Protein AF-A0A9P8XTT8-F1 (afdb_monomer_lite)

pLDDT: mean 79.93, std 17.72, range [29.89, 97.44]

Organism: NCBI:txid1682393

Foldseek 3Di:
DAEWEEEEAEDVPLCSLLLLLLQCLVFNPDPVVLVVQPPDLFRPSVVVLVVCVVVLHFSWGDFPVHIYGYDFDPSTDDSDDDDDDDDLGDPLETQEYEYRDALLDPQLCLVRLVVVLVCVVVSSYYHQEEYEYEHEPCVNVQLDLVSLVSNLVSNLPDADPRYAAEYEYDYSRNGDLARDFHPSQCPNDQPPDPPPGRYGYDRRHRNSVVD

Secondary structure (DSSP, 8-state):
-EEEEEEEEESTTSSHHHHHHHHHHHHB---GGGGGG--SSS--HHHHHHHHHHTT---EEE-SSEEEEEES-TTS--SS------S----S-EEEEEEEEETTSTTTTHHHHHHHHHHHHTTSS-EEEEEEEEEE-TTTTTT-HHHHHHHHHHHTT---SSSEEEEEE-BTTTTBTTSSPPGGGTT----TT--SSSEEE-TTS-GGGG-

Radius of gyration: 16.53 Å; chains: 1; bounding box: 31×47×42 Å

InterPro domains:
  IPR027417 P-loop containing nucleoside triphosphate hydrolase [G3DSA:3.40.50.300] (2-193)
  IPR027417 P-loop containing nucleoside triphosphate hydrolase [SSF52540] (5-192)
  IPR050100 Translation factor GTPase superfamily members [PTHR23115] (94-184)

Structure (mmCIF, N/CA/C/O backbone):
data_AF-A0A9P8XTT8-F1
#
_entry.id   AF-A0A9P8XTT8-F1
#
loop_
_atom_site.group_PDB
_atom_site.id
_atom_site.type_symbol
_atom_site.label_atom_id
_atom_site.label_alt_id
_atom_site.label_comp_id
_atom_site.label_asym_id
_atom_site.label_entity_id
_atom_site.label_seq_id
_atom_site.pdbx_PDB_ins_code
_atom_site.Cartn_x
_atom_site.Cartn_y
_atom_site.Cartn_z
_atom_site.occupancy
_atom_site.B_iso_or_equiv
_atom_site.auth_seq_id
_atom_site.auth_comp_id
_atom_site.auth_asym_id
_atom_site.auth_atom_id
_atom_site.pdbx_PDB_model_num
ATOM 1 N N . MET A 1 1 ? -14.517 10.088 -15.324 1.00 64.69 1 MET A N 1
ATOM 2 C CA . MET A 1 1 ? -14.015 9.456 -14.086 1.00 64.69 1 MET A CA 1
ATOM 3 C C . MET A 1 1 ? -13.859 10.539 -13.037 1.00 64.69 1 MET A C 1
ATOM 5 O O . MET A 1 1 ? -13.464 11.639 -13.407 1.00 64.69 1 MET A O 1
ATOM 9 N N . ALA A 1 2 ? -14.220 10.267 -11.782 1.00 84.69 2 ALA A N 1
ATOM 10 C CA . ALA A 1 2 ? -13.936 11.188 -10.683 1.00 84.69 2 ALA A CA 1
ATOM 11 C C . ALA A 1 2 ? -12.414 11.300 -10.476 1.00 84.69 2 ALA A C 1
ATOM 13 O O . ALA A 1 2 ? -11.683 10.366 -10.812 1.00 84.69 2 ALA A O 1
ATOM 14 N N . SER A 1 3 ? -11.946 12.431 -9.951 1.00 88.00 3 SER A N 1
ATOM 15 C CA . SER A 1 3 ? -10.548 12.626 -9.555 1.00 88.00 3 SER A CA 1
ATOM 16 C C . SER A 1 3 ? -10.471 12.643 -8.036 1.00 88.00 3 SER A C 1
ATOM 18 O O . SER A 1 3 ? -11.263 13.342 -7.409 1.00 88.00 3 SER A O 1
ATOM 20 N N . LYS A 1 4 ? -9.522 11.900 -7.469 1.00 91.81 4 LYS A N 1
ATOM 21 C CA . LYS A 1 4 ? -9.261 11.815 -6.030 1.00 91.81 4 LYS A CA 1
ATOM 22 C C . LYS A 1 4 ? -7.792 12.080 -5.732 1.00 91.81 4 LYS A C 1
ATOM 24 O O . LYS A 1 4 ? -6.912 11.834 -6.560 1.00 91.81 4 LYS A O 1
ATOM 29 N N . THR A 1 5 ? -7.526 12.584 -4.543 1.00 91.12 5 THR A N 1
ATOM 30 C CA . THR A 1 5 ? -6.192 12.787 -3.989 1.00 91.12 5 THR A CA 1
ATOM 31 C C . THR A 1 5 ? -5.764 11.559 -3.196 1.00 91.12 5 THR A C 1
ATOM 33 O O . THR A 1 5 ? -6.546 10.973 -2.447 1.00 91.12 5 THR A O 1
ATOM 36 N N . LEU A 1 6 ? -4.515 11.144 -3.380 1.00 91.56 6 LEU A N 1
ATOM 37 C CA . LEU A 1 6 ? -3.943 9.995 -2.696 1.00 91.56 6 LEU A CA 1
ATOM 38 C C . LEU A 1 6 ? -2.575 10.364 -2.133 1.00 91.56 6 LEU A C 1
ATOM 40 O O . LEU A 1 6 ? -1.707 10.822 -2.869 1.00 91.56 6 LEU A O 1
ATOM 44 N N . CYS A 1 7 ? -2.352 10.127 -0.845 1.00 90.31 7 CYS A N 1
ATOM 45 C CA . CYS A 1 7 ? -1.035 10.294 -0.238 1.00 90.31 7 CYS A CA 1
ATOM 46 C C . CYS A 1 7 ? -0.382 8.943 0.060 1.00 90.31 7 CYS A C 1
ATOM 48 O O . CYS A 1 7 ? -1.062 7.967 0.380 1.00 90.31 7 CYS A O 1
ATOM 50 N N . VAL A 1 8 ? 0.948 8.875 -0.049 1.00 90.88 8 VAL A N 1
ATOM 51 C CA . VAL A 1 8 ? 1.729 7.667 0.266 1.00 90.88 8 VAL A CA 1
ATOM 52 C C . VAL A 1 8 ? 2.689 7.980 1.406 1.00 90.88 8 VAL A C 1
ATOM 54 O O . VAL A 1 8 ? 3.653 8.722 1.244 1.00 90.88 8 VAL A O 1
ATOM 57 N N . LEU A 1 9 ? 2.421 7.398 2.570 1.00 90.81 9 LEU A N 1
ATOM 58 C CA . LEU A 1 9 ? 3.091 7.660 3.842 1.00 90.81 9 LEU A CA 1
ATOM 59 C C . LEU A 1 9 ? 3.631 6.355 4.441 1.00 90.81 9 LEU A C 1
ATOM 61 O O . LEU A 1 9 ? 3.441 5.282 3.876 1.00 90.81 9 LEU A O 1
ATOM 65 N N . GLY A 1 10 ? 4.368 6.443 5.547 1.00 89.56 10 GLY A N 1
ATOM 66 C CA . GLY A 1 10 ? 5.008 5.294 6.199 1.00 89.56 10 GLY A CA 1
ATOM 67 C C . GLY A 1 10 ? 6.462 5.553 6.583 1.00 89.56 10 GLY A C 1
ATOM 68 O O . GLY A 1 10 ? 7.028 6.604 6.261 1.00 89.56 10 GLY A O 1
ATOM 69 N N . ASP A 1 11 ? 7.093 4.577 7.230 1.00 86.25 11 ASP A N 1
ATOM 70 C CA . ASP A 1 11 ? 8.441 4.726 7.788 1.00 86.25 11 ASP A CA 1
ATOM 71 C C . ASP A 1 11 ? 9.531 4.915 6.722 1.00 86.25 11 ASP A C 1
ATOM 73 O O . ASP A 1 11 ? 9.350 4.687 5.512 1.00 86.25 11 ASP A O 1
ATOM 77 N N . ALA A 1 12 ? 10.711 5.347 7.172 1.00 80.56 12 ALA A N 1
ATOM 78 C CA . ALA A 1 12 ? 11.909 5.321 6.346 1.00 80.56 12 ALA A CA 1
ATOM 79 C C . ALA A 1 12 ? 12.144 3.893 5.827 1.00 80.56 12 ALA A C 1
ATOM 81 O O . ALA A 1 12 ? 11.986 2.919 6.554 1.00 80.56 12 ALA A O 1
ATOM 82 N N . ASN A 1 13 ? 12.506 3.766 4.549 1.00 85.38 13 ASN A N 1
ATOM 83 C CA . ASN A 1 13 ? 12.729 2.480 3.884 1.00 85.38 13 ASN A CA 1
ATOM 84 C C . ASN A 1 13 ? 11.497 1.553 3.754 1.00 85.38 13 ASN A C 1
ATOM 86 O O . ASN A 1 13 ? 11.650 0.448 3.246 1.00 85.38 13 ASN A O 1
ATOM 90 N N . ALA A 1 14 ? 10.274 1.988 4.074 1.00 88.50 14 ALA A N 1
ATOM 91 C CA . ALA A 1 14 ? 9.055 1.185 3.880 1.00 88.50 14 ALA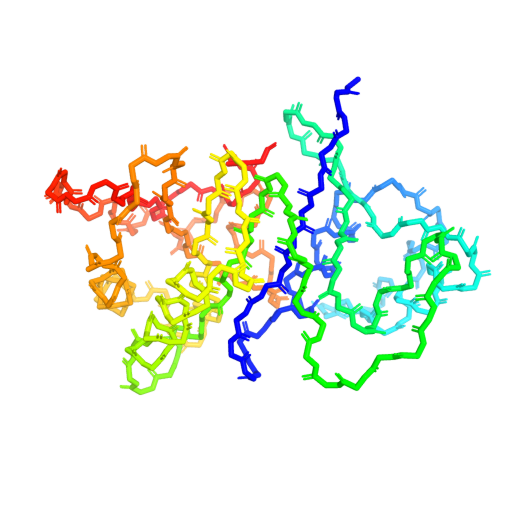 A CA 1
ATOM 92 C C . ALA A 1 14 ? 8.645 0.985 2.399 1.00 88.50 14 ALA A C 1
ATOM 94 O O . ALA A 1 14 ? 7.511 0.647 2.099 1.00 88.50 14 ALA A O 1
ATOM 95 N N . GLY A 1 15 ? 9.526 1.260 1.431 1.00 89.00 15 GLY A N 1
ATOM 96 C CA . GLY A 1 15 ? 9.238 1.037 0.009 1.00 89.00 15 GLY A CA 1
ATOM 97 C C . GLY A 1 15 ? 8.246 2.016 -0.637 1.00 89.00 15 GLY A C 1
ATOM 98 O O . GLY A 1 15 ? 7.801 1.750 -1.749 1.00 89.00 15 GLY A O 1
ATOM 99 N N . LYS A 1 16 ? 7.937 3.160 -0.002 1.00 89.44 16 LYS A N 1
ATOM 100 C CA . LYS A 1 16 ? 6.983 4.177 -0.504 1.00 89.44 16 LYS A CA 1
ATOM 101 C C . LYS A 1 16 ? 7.212 4.568 -1.967 1.00 89.44 16 LYS A C 1
ATOM 103 O O . LYS A 1 16 ? 6.308 4.463 -2.782 1.00 89.44 16 LYS A O 1
ATOM 108 N N . LYS A 1 17 ? 8.441 4.962 -2.318 1.00 85.31 17 LYS A N 1
ATOM 109 C CA . LYS A 1 17 ? 8.795 5.386 -3.685 1.00 85.31 17 LYS A CA 1
ATOM 110 C C . LYS A 1 17 ? 8.615 4.258 -4.693 1.00 85.31 17 LYS A C 1
ATOM 112 O O . LYS A 1 17 ? 8.056 4.471 -5.760 1.00 85.31 17 LYS A O 1
ATOM 117 N N . THR A 1 18 ? 9.085 3.064 -4.344 1.00 87.19 18 THR A N 1
ATOM 118 C CA . THR A 1 18 ? 8.943 1.865 -5.172 1.00 87.19 18 THR A CA 1
ATOM 119 C C . THR A 1 18 ? 7.466 1.579 -5.438 1.00 87.19 18 THR A C 1
ATOM 121 O O . THR A 1 18 ? 7.093 1.378 -6.585 1.00 87.19 18 THR A O 1
ATOM 124 N N . LEU A 1 19 ? 6.623 1.638 -4.402 1.00 89.94 19 LEU A N 1
ATOM 125 C CA . LEU A 1 19 ? 5.176 1.465 -4.509 1.00 89.94 19 LEU A CA 1
ATOM 126 C C . LEU A 1 19 ? 4.538 2.517 -5.428 1.00 89.94 19 LEU A C 1
ATOM 128 O O . LEU A 1 19 ? 3.872 2.158 -6.397 1.00 89.94 19 LEU A O 1
ATOM 132 N N . THR A 1 20 ? 4.770 3.804 -5.152 1.00 88.69 20 THR A N 1
ATOM 133 C CA . THR A 1 20 ? 4.199 4.920 -5.921 1.00 88.69 20 THR A CA 1
ATOM 134 C C . THR A 1 20 ? 4.568 4.821 -7.393 1.00 88.69 20 THR A C 1
ATOM 136 O O . THR A 1 20 ? 3.697 4.863 -8.261 1.00 88.69 20 THR A O 1
ATOM 139 N N . TRP A 1 21 ? 5.856 4.664 -7.696 1.00 85.44 21 TRP A N 1
ATOM 140 C CA . TRP A 1 21 ? 6.308 4.657 -9.080 1.00 85.44 21 TRP A CA 1
ATOM 141 C C . TRP A 1 21 ? 5.911 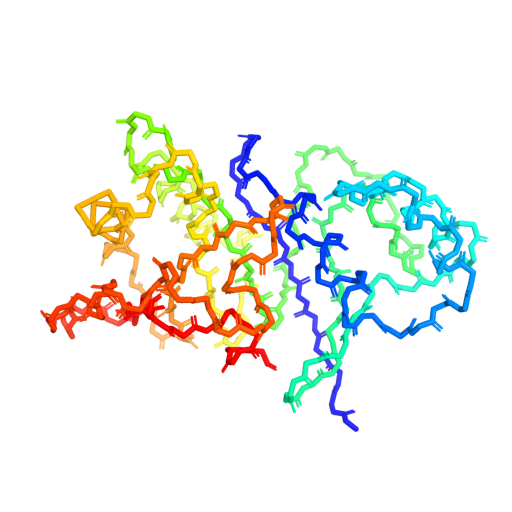3.393 -9.828 1.00 85.44 21 TRP A C 1
ATOM 143 O O . TRP A 1 21 ? 5.696 3.478 -11.031 1.00 85.44 21 TRP A O 1
ATOM 153 N N . HIS A 1 22 ? 5.741 2.257 -9.150 1.00 87.19 22 HIS A N 1
ATOM 154 C CA . HIS A 1 22 ? 5.192 1.067 -9.791 1.00 87.19 22 HIS A CA 1
ATOM 155 C C . HIS A 1 22 ? 3.728 1.276 -10.207 1.00 87.19 22 HIS A C 1
ATOM 157 O O . HIS A 1 22 ? 3.355 0.929 -11.328 1.00 87.19 22 HIS A O 1
ATOM 163 N N . LEU A 1 23 ? 2.906 1.897 -9.351 1.00 88.31 23 LEU A N 1
ATOM 164 C CA . LEU A 1 23 ? 1.514 2.236 -9.680 1.00 88.31 23 LEU A CA 1
ATOM 165 C C . LEU A 1 23 ? 1.433 3.247 -10.827 1.00 88.31 23 LEU A C 1
ATOM 167 O O . LEU A 1 23 ? 0.665 3.057 -11.766 1.00 88.31 23 LEU A O 1
ATOM 171 N N . VAL A 1 24 ? 2.258 4.295 -10.791 1.00 85.94 24 VAL A N 1
ATOM 172 C CA . VAL A 1 24 ? 2.316 5.305 -11.859 1.00 85.94 24 VAL A CA 1
ATOM 173 C C . VAL A 1 24 ? 2.837 4.707 -13.163 1.00 85.94 24 VAL A C 1
ATOM 175 O O . VAL A 1 24 ? 2.336 5.038 -14.228 1.00 85.94 24 VAL A O 1
ATOM 178 N N . PHE A 1 25 ? 3.814 3.807 -13.107 1.00 82.38 25 PHE A N 1
ATOM 179 C CA . PHE A 1 25 ? 4.318 3.131 -14.298 1.00 82.38 25 PHE A CA 1
ATOM 180 C C . PHE A 1 25 ? 3.255 2.223 -14.926 1.00 82.38 25 PHE A C 1
ATOM 182 O O . PHE A 1 25 ? 3.033 2.278 -16.131 1.00 82.38 25 PHE A O 1
ATOM 189 N N . THR A 1 26 ? 2.574 1.423 -14.104 1.00 84.00 26 THR A N 1
ATOM 190 C CA . THR A 1 26 ? 1.647 0.387 -14.586 1.00 84.00 26 THR A CA 1
ATOM 191 C C . THR A 1 26 ? 0.283 0.956 -14.972 1.00 84.00 26 THR A C 1
ATOM 193 O O . THR A 1 26 ? -0.335 0.497 -15.927 1.00 84.00 26 THR A O 1
ATOM 196 N N . CYS A 1 27 ? -0.197 1.960 -14.236 1.00 85.44 27 CYS A N 1
ATOM 197 C CA . CYS A 1 27 ? -1.561 2.483 -14.351 1.00 85.44 27 CYS A CA 1
ATOM 198 C C . CYS A 1 27 ? -1.611 3.988 -14.646 1.00 85.44 27 CYS A C 1
ATOM 200 O O . CYS A 1 27 ? -2.690 4.582 -14.689 1.00 85.44 27 CYS A O 1
ATOM 202 N N . GLY A 1 28 ? -0.459 4.636 -14.819 1.00 75.38 28 GLY A N 1
ATOM 203 C CA . GLY A 1 28 ? -0.360 6.050 -15.163 1.00 75.38 28 GLY A CA 1
ATOM 204 C C . GLY A 1 28 ? -1.044 6.393 -16.479 1.00 75.38 28 GLY A C 1
ATOM 205 O O . GLY A 1 28 ? -1.153 5.567 -17.385 1.00 75.38 28 GLY A O 1
ATOM 206 N N . ALA A 1 29 ? -1.443 7.660 -16.616 1.00 61.88 29 ALA A N 1
ATOM 207 C CA . ALA A 1 29 ? -1.728 8.229 -17.926 1.00 61.88 29 ALA A CA 1
ATOM 208 C C . ALA A 1 29 ? -0.452 8.122 -18.768 1.00 61.88 29 ALA A C 1
ATOM 210 O O . ALA A 1 29 ? 0.506 8.854 -18.522 1.00 61.88 29 ALA A O 1
ATOM 211 N N . SER A 1 30 ? -0.420 7.169 -19.698 1.00 56.62 30 SER A N 1
ATOM 212 C CA . SER A 1 30 ? 0.769 6.799 -20.457 1.00 56.62 30 SER A CA 1
ATOM 213 C C . SER A 1 30 ? 1.442 8.044 -21.037 1.00 56.62 30 SER A C 1
ATOM 215 O O . SER A 1 30 ? 0.917 8.673 -21.954 1.00 56.62 30 SER A O 1
ATOM 217 N N . LEU A 1 31 ? 2.614 8.413 -20.516 1.00 58.28 31 LEU A N 1
ATOM 218 C CA . LEU A 1 31 ? 3.569 9.161 -21.320 1.00 58.28 31 LEU A CA 1
ATOM 219 C C . LEU A 1 31 ? 4.177 8.116 -22.265 1.00 58.28 31 LEU A C 1
ATOM 221 O O . LEU A 1 31 ? 4.832 7.194 -21.775 1.00 58.28 31 LEU A O 1
ATOM 225 N N . PRO A 1 32 ? 3.988 8.215 -23.595 1.00 60.34 32 PRO A N 1
ATOM 226 C CA . PRO A 1 32 ? 4.574 7.262 -24.549 1.00 60.34 32 PRO A CA 1
ATOM 227 C C . PRO A 1 32 ? 6.099 7.123 -24.383 1.00 60.34 32 PRO A C 1
ATOM 229 O O . PRO A 1 32 ? 6.699 6.108 -24.715 1.00 60.34 32 PRO A O 1
ATOM 232 N N . GLU A 1 33 ? 6.712 8.156 -23.809 1.00 60.75 33 GLU A N 1
ATOM 233 C CA . GLU A 1 33 ? 8.130 8.327 -23.502 1.00 60.75 33 GLU A CA 1
ATOM 234 C C . GLU A 1 33 ? 8.628 7.475 -22.313 1.00 60.75 33 GLU A C 1
ATOM 236 O O . GLU A 1 33 ? 9.828 7.464 -22.052 1.00 60.75 33 GLU A O 1
ATOM 241 N N . ILE A 1 34 ? 7.746 6.766 -21.591 1.00 61.72 34 ILE A N 1
ATOM 242 C CA . ILE A 1 34 ? 8.121 5.849 -20.494 1.00 61.72 34 ILE A CA 1
ATOM 243 C C . ILE A 1 34 ? 8.482 4.450 -21.022 1.00 61.72 34 ILE A C 1
ATOM 245 O O . ILE A 1 34 ? 9.336 3.785 -20.439 1.00 61.72 34 ILE A O 1
ATOM 249 N N . ALA A 1 35 ? 7.914 4.028 -22.158 1.00 59.38 35 ALA A N 1
ATOM 250 C CA . ALA A 1 35 ? 8.193 2.728 -22.780 1.00 59.38 35 ALA A CA 1
ATOM 251 C C . ALA A 1 35 ? 9.698 2.441 -23.033 1.00 59.38 35 ALA A C 1
ATOM 253 O O . ALA A 1 35 ? 10.144 1.320 -22.809 1.00 59.38 35 ALA A O 1
ATOM 254 N N . PRO A 1 36 ? 10.553 3.413 -23.417 1.00 53.88 36 PRO A N 1
ATOM 255 C CA . PRO A 1 36 ? 11.991 3.179 -23.593 1.00 53.88 36 PRO A CA 1
ATOM 256 C C . PRO A 1 36 ? 12.781 2.999 -22.282 1.00 53.88 36 PRO A C 1
ATOM 258 O O . PRO A 1 36 ? 13.944 2.593 -22.333 1.00 53.88 36 PRO A O 1
ATOM 261 N N . ILE A 1 37 ? 12.191 3.335 -21.125 1.00 59.31 37 ILE A N 1
ATOM 262 C CA . ILE A 1 37 ? 12.810 3.237 -19.785 1.00 59.31 37 ILE A CA 1
ATOM 263 C C . ILE A 1 37 ? 12.717 1.787 -19.243 1.00 59.31 37 ILE A C 1
ATOM 265 O O . ILE A 1 37 ? 13.325 1.439 -18.233 1.00 59.31 37 ILE A O 1
ATOM 269 N N . GLU A 1 38 ? 12.050 0.893 -19.977 1.00 57.16 38 GLU A N 1
ATOM 270 C CA . GLU A 1 38 ? 11.787 -0.523 -19.671 1.00 57.16 38 GLU A CA 1
ATOM 271 C C . GLU A 1 38 ? 13.007 -1.459 -19.853 1.00 57.16 38 GLU A C 1
ATOM 273 O O . GLU A 1 38 ? 12.886 -2.631 -20.199 1.00 57.16 38 GLU A O 1
ATOM 278 N N . LYS A 1 39 ? 14.237 -0.971 -19.657 1.00 48.72 39 LYS A N 1
ATOM 279 C CA . LYS A 1 39 ? 15.441 -1.752 -20.007 1.00 48.72 39 LYS A CA 1
ATOM 280 C C . LYS A 1 39 ? 15.856 -2.817 -18.982 1.00 48.72 39 LYS A C 1
ATOM 282 O O . LYS A 1 39 ? 16.866 -3.484 -19.199 1.00 48.72 39 LYS A O 1
ATOM 287 N N . SER A 1 40 ? 15.124 -3.022 -17.882 1.00 53.22 40 SER A N 1
ATOM 288 C CA . SER A 1 40 ? 15.461 -4.066 -16.900 1.00 53.22 40 SER A CA 1
ATOM 289 C C . SER A 1 40 ? 14.251 -4.561 -16.094 1.00 53.22 40 SER A C 1
ATOM 291 O O . SER A 1 40 ? 13.239 -3.873 -16.016 1.00 53.22 40 SER A O 1
ATOM 293 N N . ARG A 1 41 ? 14.375 -5.729 -15.432 1.00 50.81 41 ARG A N 1
ATOM 294 C CA . ARG A 1 41 ? 13.366 -6.276 -14.487 1.00 50.81 41 ARG A CA 1
ATOM 295 C C . ARG A 1 41 ? 13.041 -5.333 -13.313 1.00 50.81 41 ARG A C 1
ATOM 297 O O . ARG A 1 41 ? 12.095 -5.592 -12.579 1.00 50.81 41 ARG A O 1
ATOM 304 N N . ILE A 1 42 ? 13.837 -4.281 -13.120 1.00 57.59 42 ILE A N 1
ATOM 305 C CA . ILE A 1 42 ? 13.635 -3.213 -12.144 1.00 57.59 42 ILE A CA 1
ATOM 306 C C . ILE A 1 42 ? 13.395 -1.927 -12.941 1.00 57.59 42 ILE A C 1
ATOM 308 O O . ILE A 1 42 ? 14.277 -1.464 -13.667 1.00 57.59 42 ILE A O 1
ATOM 312 N N . CYS A 1 43 ? 12.198 -1.357 -12.828 1.00 61.06 43 CYS A N 1
ATOM 313 C CA . CYS A 1 43 ? 11.890 -0.081 -13.466 1.00 61.06 43 CYS A CA 1
ATOM 314 C C . CYS A 1 43 ? 12.804 1.019 -12.904 1.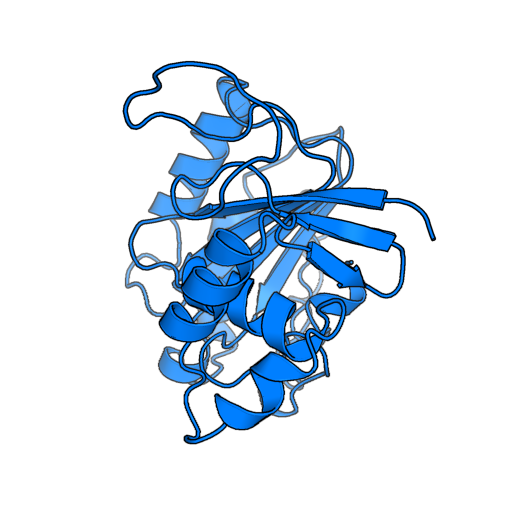00 61.06 43 CYS A C 1
ATOM 316 O O . CYS A 1 43 ? 12.935 1.158 -11.684 1.00 61.06 43 CYS A O 1
ATOM 318 N N . ASP A 1 44 ? 13.420 1.821 -13.778 1.00 68.38 44 ASP A N 1
ATOM 319 C CA . ASP A 1 44 ? 14.162 3.013 -13.356 1.00 68.38 44 ASP A CA 1
ATOM 320 C C . ASP A 1 44 ? 13.180 4.120 -12.950 1.00 68.38 44 ASP A C 1
ATOM 322 O O . ASP A 1 44 ? 12.878 5.063 -13.688 1.00 68.38 44 ASP A O 1
ATOM 326 N N . TYR A 1 45 ? 12.664 3.991 -11.730 1.00 72.00 45 TYR A N 1
ATOM 327 C CA . TYR A 1 45 ? 11.729 4.933 -11.130 1.00 72.00 45 TYR A CA 1
ATOM 328 C C . TYR A 1 45 ? 12.298 6.358 -11.049 1.00 72.00 45 TYR A C 1
ATOM 330 O O . TYR A 1 45 ? 11.540 7.327 -11.069 1.00 72.00 45 TYR A O 1
ATOM 338 N N . ARG A 1 46 ? 13.631 6.512 -11.014 1.00 69.25 46 ARG A N 1
ATOM 339 C CA . ARG A 1 46 ? 14.289 7.825 -11.014 1.00 69.25 46 ARG A CA 1
ATOM 340 C C . ARG A 1 46 ? 14.154 8.509 -12.376 1.00 69.25 46 ARG A C 1
ATOM 342 O O . ARG A 1 46 ? 13.906 9.718 -12.424 1.00 69.25 46 ARG A O 1
ATOM 349 N N . GLY A 1 47 ? 14.277 7.752 -13.464 1.00 72.56 47 GLY A N 1
ATOM 350 C CA . GLY A 1 47 ? 14.023 8.229 -14.824 1.00 72.56 47 GLY A CA 1
ATOM 351 C C . GLY A 1 47 ? 12.587 8.728 -15.000 1.00 72.56 47 GLY A C 1
ATOM 352 O O . GLY A 1 47 ? 12.370 9.854 -15.452 1.00 72.56 47 GLY A O 1
ATOM 353 N N . ILE A 1 48 ? 11.609 7.942 -14.541 1.00 73.31 48 ILE A N 1
ATOM 354 C CA . ILE A 1 48 ? 10.179 8.295 -14.610 1.00 73.31 48 ILE A CA 1
ATOM 355 C C . ILE A 1 48 ? 9.883 9.554 -13.783 1.00 73.31 48 ILE A C 1
ATOM 357 O O . ILE A 1 48 ? 9.241 10.483 -14.276 1.00 73.31 48 ILE A O 1
ATOM 361 N N . ALA A 1 49 ? 10.419 9.640 -12.562 1.00 72.25 49 ALA A N 1
ATOM 362 C CA . ALA A 1 49 ? 10.286 10.825 -11.715 1.00 72.25 49 ALA A CA 1
ATOM 363 C C . ALA A 1 49 ? 10.814 12.097 -12.384 1.00 72.25 49 ALA A C 1
ATOM 365 O O . ALA A 1 49 ? 10.199 13.163 -12.313 1.00 72.25 49 ALA A O 1
ATOM 366 N N . THR A 1 50 ? 11.952 11.974 -13.067 1.00 73.50 50 THR A N 1
ATOM 367 C CA . THR A 1 50 ? 12.582 13.085 -13.783 1.00 73.50 50 THR A CA 1
ATOM 368 C C . THR A 1 50 ? 11.706 13.554 -14.940 1.00 73.50 50 THR A C 1
ATOM 370 O O . THR A 1 50 ? 11.533 14.759 -15.121 1.00 73.50 50 THR A O 1
ATOM 373 N N . LEU A 1 51 ? 11.097 12.622 -15.674 1.00 73.69 51 LEU A N 1
ATOM 374 C CA . LEU A 1 51 ? 10.209 12.932 -16.789 1.00 73.69 51 LEU A CA 1
ATOM 375 C C . LEU A 1 51 ? 8.954 13.691 -16.333 1.00 73.69 51 LEU A C 1
ATOM 377 O O . LEU A 1 51 ? 8.643 14.744 -16.889 1.00 73.69 51 LEU A O 1
ATOM 381 N N . TYR A 1 52 ? 8.266 13.216 -15.287 1.00 74.25 52 TYR A N 1
ATOM 382 C CA . TYR A 1 52 ? 7.095 13.913 -14.734 1.00 74.25 52 TYR A CA 1
ATOM 383 C C . TYR A 1 52 ? 7.442 15.332 -14.267 1.00 74.25 52 TYR A C 1
ATOM 385 O O . TYR A 1 52 ? 6.690 16.272 -14.538 1.00 74.25 52 TYR A O 1
ATOM 393 N N . ARG A 1 53 ? 8.615 15.501 -13.637 1.00 72.81 53 ARG A N 1
ATOM 394 C CA . ARG A 1 53 ? 9.124 16.809 -13.207 1.00 72.81 53 ARG A CA 1
ATOM 395 C C . ARG A 1 53 ? 9.393 17.742 -14.389 1.00 72.81 53 ARG A C 1
ATOM 397 O O . ARG A 1 53 ? 8.947 18.881 -14.362 1.00 72.81 53 ARG A O 1
ATOM 404 N N . GLN A 1 54 ? 10.075 17.269 -15.432 1.00 75.94 54 GLN A N 1
ATOM 405 C CA . GLN A 1 54 ? 10.373 18.074 -16.626 1.00 75.94 54 GLN A CA 1
ATOM 406 C C . GLN A 1 54 ? 9.114 18.501 -17.382 1.00 75.94 54 GLN A C 1
ATOM 408 O O . GLN A 1 54 ? 9.061 19.598 -17.929 1.00 75.94 54 GLN A O 1
ATOM 413 N N . LYS A 1 55 ? 8.099 17.635 -17.427 1.00 76.06 55 LYS A N 1
ATOM 414 C CA . LYS A 1 55 ? 6.851 17.907 -18.146 1.00 76.06 55 LYS A CA 1
ATOM 415 C C . LYS A 1 55 ? 5.880 18.782 -17.360 1.00 76.06 55 LYS A C 1
ATOM 417 O O . LYS A 1 55 ? 4.853 19.146 -17.926 1.00 76.06 55 LYS A O 1
ATOM 422 N N . GLY A 1 56 ? 6.159 19.064 -16.085 1.00 72.81 56 GLY A N 1
ATOM 423 C CA . GLY A 1 56 ? 5.238 19.795 -15.223 1.00 72.81 56 GLY A CA 1
ATOM 424 C C . GLY A 1 56 ? 3.854 19.146 -15.221 1.00 72.81 56 GLY A C 1
ATOM 425 O O . GLY A 1 56 ? 2.861 19.834 -15.418 1.00 72.81 56 GLY A O 1
ATOM 426 N N . ARG A 1 57 ? 3.774 17.821 -15.025 1.00 73.69 57 ARG A N 1
ATOM 427 C CA . ARG A 1 57 ? 2.494 17.098 -14.916 1.00 73.69 57 ARG A CA 1
ATOM 428 C C . ARG A 1 57 ? 2.282 16.524 -13.521 1.00 73.69 57 ARG A C 1
ATOM 430 O O . ARG A 1 57 ? 3.262 16.120 -12.890 1.00 73.69 57 ARG A O 1
ATOM 437 N N . PRO A 1 58 ? 1.034 16.478 -13.019 1.00 76.88 58 PRO A N 1
ATOM 438 C CA . PRO A 1 58 ? 0.759 15.880 -11.723 1.00 76.88 58 PRO A CA 1
ATOM 439 C C . PRO A 1 58 ? 1.055 14.389 -11.797 1.00 76.88 58 PRO A C 1
ATOM 441 O O . PRO A 1 58 ? 0.656 13.709 -12.750 1.00 76.88 58 PRO A O 1
ATOM 444 N N . VAL A 1 59 ? 1.758 13.880 -10.789 1.00 82.31 59 VAL A N 1
ATOM 445 C CA . VAL A 1 59 ? 1.987 12.443 -10.649 1.00 82.31 59 VAL A CA 1
ATOM 446 C C . VAL A 1 59 ? 0.631 11.803 -10.363 1.00 82.31 59 VAL A C 1
ATOM 448 O O . VAL A 1 59 ? 0.033 12.047 -9.319 1.00 82.31 59 VAL A O 1
ATOM 451 N N . SER A 1 60 ? 0.102 11.050 -11.324 1.00 86.19 60 SER A N 1
ATOM 452 C CA . SER A 1 60 ? -1.240 10.475 -11.239 1.00 86.19 60 SER A CA 1
ATOM 453 C C . SER A 1 60 ? -1.352 9.156 -11.995 1.00 86.19 60 SER A C 1
ATOM 455 O O . SER A 1 60 ? -0.578 8.892 -12.920 1.00 86.19 60 SER A O 1
ATOM 457 N N . PHE A 1 61 ? -2.324 8.337 -11.597 1.00 88.06 61 PHE A N 1
ATOM 458 C CA . PHE A 1 61 ? -2.650 7.061 -12.230 1.00 88.06 61 PHE A CA 1
ATOM 459 C C . PHE A 1 61 ? -4.159 6.802 -12.237 1.00 88.06 61 PHE A C 1
ATOM 461 O O . PHE A 1 61 ? -4.907 7.395 -11.461 1.00 88.06 61 PHE A O 1
ATOM 468 N N . TYR A 1 62 ? -4.614 5.934 -13.136 1.00 90.12 62 TYR A N 1
ATOM 469 C CA . TYR A 1 62 ? -6.008 5.520 -13.238 1.00 90.12 62 TYR A CA 1
ATOM 470 C C . TYR A 1 62 ? -6.241 4.257 -12.416 1.00 90.12 62 TYR A C 1
ATOM 472 O O . TYR A 1 62 ? -5.582 3.242 -12.630 1.00 90.12 62 TYR A O 1
ATOM 480 N N . GLY A 1 63 ? -7.186 4.324 -11.483 1.00 90.31 63 GLY A N 1
ATOM 481 C CA . GLY A 1 63 ? -7.752 3.152 -10.833 1.00 90.31 63 GLY A CA 1
ATOM 482 C C . GLY A 1 63 ? -9.145 2.821 -11.381 1.00 90.31 63 GLY A C 1
ATOM 483 O O . GLY A 1 63 ? -9.729 3.607 -12.137 1.00 90.31 63 GLY A O 1
ATOM 484 N N . PRO A 1 64 ? -9.705 1.666 -10.991 1.00 89.56 64 PRO A N 1
ATOM 485 C CA . PRO A 1 64 ? -11.057 1.261 -11.355 1.00 89.56 64 PRO A CA 1
ATOM 486 C C . PRO A 1 64 ? -12.139 2.285 -10.990 1.00 89.56 64 PRO A C 1
ATOM 488 O O . PRO A 1 64 ? -13.081 2.468 -11.764 1.00 89.56 64 PRO A O 1
ATOM 491 N N . SER A 1 65 ? -12.029 2.953 -9.832 1.00 88.88 65 SER A N 1
ATOM 492 C CA . SER A 1 65 ? -13.083 3.864 -9.357 1.00 88.88 65 SER A CA 1
ATOM 493 C C . SER A 1 65 ? -12.841 5.346 -9.679 1.00 88.88 65 SER A C 1
ATOM 495 O O . SER A 1 65 ? -13.800 6.112 -9.817 1.00 88.88 65 SER A O 1
ATOM 497 N N . ALA A 1 66 ? -11.582 5.766 -9.826 1.00 91.44 66 ALA A N 1
ATOM 498 C CA . ALA A 1 66 ? -11.206 7.163 -10.025 1.00 91.44 66 ALA A CA 1
ATOM 499 C C . ALA A 1 66 ? -9.813 7.304 -10.658 1.00 91.44 66 ALA A C 1
ATOM 501 O O . ALA A 1 66 ? -9.022 6.365 -10.706 1.00 91.44 66 ALA A O 1
ATOM 502 N N . GLN A 1 67 ? -9.494 8.514 -11.112 1.00 91.50 67 GLN A N 1
ATOM 503 C CA . GLN A 1 67 ? -8.109 8.923 -11.321 1.00 91.50 67 GLN A CA 1
ATOM 504 C C . GLN A 1 67 ? -7.535 9.422 -9.991 1.00 91.50 67 GLN A C 1
ATOM 506 O O . GLN A 1 67 ? -8.148 10.258 -9.330 1.00 91.50 67 GLN A O 1
ATOM 511 N N . TYR A 1 68 ? -6.352 8.944 -9.623 1.00 91.06 68 TYR A N 1
ATOM 512 C CA . TYR A 1 68 ? -5.671 9.288 -8.381 1.00 91.06 68 TYR A CA 1
ATOM 513 C C . TYR A 1 68 ? -4.496 10.211 -8.645 1.00 91.06 68 TYR A C 1
ATOM 515 O O . TYR A 1 68 ? -3.597 9.864 -9.408 1.00 91.06 68 TYR A O 1
ATOM 523 N N . THR A 1 69 ? -4.486 11.371 -7.997 1.00 89.44 69 THR A N 1
ATOM 524 C CA . THR A 1 69 ? -3.353 12.303 -8.000 1.00 89.44 69 THR A CA 1
ATOM 525 C C . THR A 1 69 ? -2.569 12.159 -6.703 1.00 89.44 69 THR A C 1
ATOM 527 O O . THR A 1 69 ? -3.141 12.300 -5.623 1.00 89.44 69 THR A O 1
ATOM 530 N N . ILE A 1 70 ? -1.268 11.887 -6.813 1.00 87.00 70 ILE A N 1
ATOM 531 C CA . ILE A 1 70 ? -0.371 11.728 -5.667 1.00 87.00 70 ILE A CA 1
ATOM 532 C C . ILE A 1 70 ? -0.077 13.090 -5.033 1.00 87.00 70 ILE A C 1
ATOM 534 O O . ILE A 1 70 ? 0.332 14.019 -5.731 1.00 87.00 70 ILE A O 1
ATOM 538 N N . THR A 1 71 ? -0.238 13.201 -3.714 1.00 81.12 71 THR A N 1
ATOM 539 C CA . THR A 1 71 ? 0.037 14.420 -2.937 1.00 81.12 71 THR A CA 1
ATOM 540 C C . THR A 1 71 ? 0.993 14.159 -1.763 1.00 81.12 71 THR A C 1
ATOM 542 O O . THR A 1 71 ? 1.037 13.056 -1.215 1.00 81.12 71 THR A O 1
ATOM 545 N N . GLY A 1 72 ? 1.752 15.192 -1.364 1.00 63.12 72 GLY A N 1
ATOM 546 C CA . GLY A 1 72 ? 2.445 15.256 -0.068 1.00 63.12 72 GLY A CA 1
ATOM 547 C C . GLY A 1 72 ? 3.726 14.436 0.101 1.00 63.12 72 GLY A C 1
ATOM 548 O O . GLY A 1 72 ? 3.964 13.886 1.170 1.00 63.12 72 GLY A O 1
ATOM 549 N N . ASP A 1 73 ? 4.566 14.355 -0.926 1.00 57.50 73 ASP A N 1
ATOM 550 C CA . ASP A 1 73 ? 5.966 13.960 -0.742 1.00 57.50 73 ASP A CA 1
ATOM 551 C C . ASP A 1 73 ? 6.843 14.921 -1.553 1.00 57.50 73 ASP A C 1
ATOM 553 O O . ASP A 1 73 ? 6.514 15.278 -2.685 1.00 57.50 73 ASP A O 1
ATOM 557 N N . HIS A 1 74 ? 7.921 15.396 -0.918 1.00 46.09 74 HIS A N 1
ATOM 558 C CA . HIS A 1 74 ? 8.872 16.377 -1.450 1.00 46.09 74 HIS A CA 1
ATOM 559 C C . HIS A 1 74 ? 9.476 15.969 -2.804 1.00 46.09 74 HIS A C 1
ATOM 561 O O . HIS A 1 74 ? 9.955 16.824 -3.550 1.00 46.09 74 HIS A O 1
ATOM 567 N N . ASP A 1 75 ? 9.465 14.678 -3.144 1.00 49.47 75 ASP A N 1
ATOM 568 C CA . ASP A 1 75 ? 9.940 14.191 -4.435 1.00 49.47 75 ASP A CA 1
ATOM 569 C C . ASP A 1 75 ? 8.910 14.332 -5.572 1.00 49.47 75 ASP A C 1
ATOM 571 O O . ASP A 1 75 ? 9.298 14.257 -6.747 1.00 49.47 75 ASP A O 1
ATOM 575 N N . TYR A 1 76 ? 7.633 14.588 -5.258 1.00 54.28 76 TYR A N 1
ATOM 576 C CA . TYR A 1 76 ? 6.542 14.751 -6.223 1.00 54.28 76 TYR A CA 1
ATOM 577 C C . TYR A 1 76 ? 6.143 16.234 -6.312 1.00 54.28 76 TYR A C 1
ATOM 579 O O . TYR A 1 76 ? 5.547 16.764 -5.378 1.00 54.28 76 TYR A O 1
ATOM 587 N N . PRO A 1 77 ? 6.462 16.950 -7.405 1.00 41.84 77 PRO A N 1
ATOM 588 C CA . PRO A 1 77 ? 6.145 18.371 -7.485 1.00 41.84 77 PRO A CA 1
ATOM 589 C C . PRO A 1 77 ? 4.618 18.587 -7.481 1.00 41.84 77 PRO A C 1
ATOM 591 O O . PRO A 1 77 ? 3.932 18.014 -8.338 1.00 41.84 77 PRO A O 1
ATOM 594 N N . PRO A 1 78 ? 4.063 19.415 -6.575 1.00 40.97 78 PRO A N 1
ATOM 595 C CA . PRO A 1 78 ? 2.698 19.903 -6.718 1.00 40.97 78 PRO A CA 1
ATOM 596 C C . PRO A 1 78 ? 2.617 20.921 -7.870 1.00 40.97 78 PRO A C 1
ATOM 598 O O . PRO A 1 78 ? 3.576 21.634 -8.159 1.00 40.97 78 PRO A O 1
ATOM 601 N N . HIS A 1 79 ? 1.455 21.006 -8.527 1.00 44.28 79 HIS A N 1
ATOM 602 C CA . HIS A 1 79 ? 1.172 21.970 -9.613 1.00 44.28 79 HIS A CA 1
ATOM 603 C C . HIS A 1 79 ? 0.812 23.370 -9.134 1.00 44.28 79 HIS A C 1
ATOM 605 O O . HIS A 1 79 ? 0.399 24.205 -9.930 1.00 44.28 79 HIS A O 1
ATOM 611 N N . LEU A 1 80 ? 0.928 23.641 -7.842 1.00 37.69 80 LEU A N 1
ATOM 612 C CA . LEU A 1 80 ? 0.475 24.894 -7.270 1.00 37.69 80 LEU A CA 1
ATOM 613 C C . LEU A 1 80 ? 1.581 25.445 -6.390 1.00 37.69 80 LEU A C 1
ATOM 615 O O . LEU A 1 80 ? 1.956 24.846 -5.385 1.00 37.69 80 LEU A O 1
ATOM 619 N N . GLU A 1 81 ? 2.118 26.576 -6.837 1.00 37.59 81 GLU A N 1
ATOM 620 C CA . GLU A 1 81 ? 2.954 27.469 -6.055 1.00 37.59 81 GLU A CA 1
ATOM 621 C C . 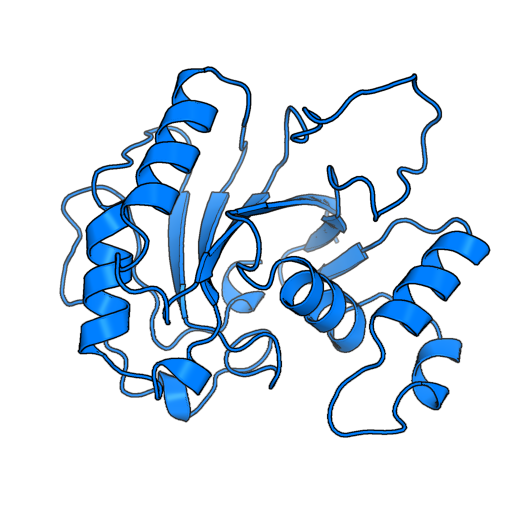GLU A 1 81 ? 2.350 27.640 -4.659 1.00 37.59 81 GLU A C 1
ATOM 623 O O . GLU A 1 81 ? 1.302 28.267 -4.511 1.00 37.59 81 GLU A O 1
ATOM 628 N N . GLN A 1 82 ? 3.008 27.092 -3.638 1.00 32.75 82 GLN A N 1
ATOM 629 C CA . GLN A 1 82 ? 2.982 27.653 -2.294 1.00 32.75 82 GLN A CA 1
ATOM 630 C C . GLN A 1 82 ? 4.106 27.078 -1.421 1.00 32.75 82 GLN A C 1
ATOM 632 O O . GLN A 1 82 ? 4.133 25.903 -1.078 1.00 32.75 82 GLN A O 1
ATOM 637 N N . THR A 1 83 ? 5.014 28.006 -1.111 1.00 29.89 83 THR A N 1
ATOM 638 C CA . THR A 1 83 ? 5.737 28.226 0.149 1.00 29.89 83 THR A CA 1
ATOM 639 C C . THR A 1 83 ? 6.772 27.219 0.656 1.00 29.89 83 THR A C 1
ATOM 641 O O . THR A 1 83 ? 6.702 26.012 0.495 1.00 29.89 83 THR A O 1
ATOM 644 N N . ASN A 1 84 ? 7.801 27.807 1.267 1.00 36.41 84 ASN A N 1
ATOM 645 C CA . ASN A 1 84 ? 8.929 27.159 1.920 1.00 36.41 84 ASN A CA 1
ATOM 646 C C . ASN A 1 84 ? 8.449 26.190 3.003 1.00 36.41 84 ASN A C 1
ATOM 648 O O . ASN A 1 84 ? 7.835 26.652 3.964 1.00 36.41 84 ASN A O 1
ATOM 652 N N . HIS A 1 85 ? 8.799 24.906 2.917 1.00 34.22 85 HIS A N 1
ATOM 653 C CA . HIS A 1 85 ? 8.478 23.963 3.983 1.00 34.22 85 HIS A CA 1
ATOM 654 C C . HIS A 1 85 ? 9.629 22.997 4.297 1.00 34.22 85 HIS A C 1
ATOM 656 O O . HIS A 1 85 ? 10.248 22.375 3.432 1.00 34.22 85 HIS A O 1
ATOM 662 N N . SER A 1 86 ? 9.943 22.976 5.590 1.00 30.64 86 SER A N 1
ATOM 663 C CA . SER A 1 86 ? 10.893 22.121 6.292 1.00 30.64 86 SER A CA 1
ATOM 664 C C . SER A 1 86 ? 10.216 20.790 6.611 1.00 30.64 86 SER A C 1
ATOM 666 O O . SER A 1 86 ? 9.122 20.848 7.145 1.00 30.64 86 SER A O 1
ATOM 668 N N . THR A 1 87 ? 10.870 19.653 6.349 1.00 37.16 87 THR A N 1
ATOM 669 C CA . THR A 1 87 ? 10.776 18.285 6.939 1.00 37.16 87 THR A CA 1
ATOM 670 C C . THR A 1 87 ? 9.473 17.738 7.595 1.00 37.16 87 THR A C 1
ATOM 672 O O . THR A 1 87 ? 9.521 16.658 8.181 1.00 37.16 87 THR A O 1
ATOM 675 N N . GLU A 1 88 ? 8.316 18.395 7.502 1.00 42.88 88 GLU A N 1
ATOM 676 C CA . GLU A 1 88 ? 7.033 18.075 8.157 1.00 42.88 88 GLU A CA 1
ATOM 677 C C . GLU A 1 88 ? 5.847 17.996 7.170 1.00 42.88 88 GLU A C 1
ATOM 679 O O . GLU A 1 88 ? 4.690 17.985 7.592 1.00 42.88 88 GLU A O 1
ATOM 684 N N . ASP A 1 89 ? 6.098 17.898 5.863 1.00 46.22 89 ASP A N 1
ATOM 685 C CA . ASP A 1 89 ? 5.046 17.954 4.839 1.00 46.22 89 ASP A CA 1
ATOM 686 C C . ASP A 1 89 ? 4.315 16.620 4.656 1.00 46.22 89 ASP A C 1
ATOM 688 O O . ASP A 1 89 ? 4.446 15.925 3.650 1.00 46.22 89 ASP A O 1
ATOM 692 N N . ILE A 1 90 ? 3.505 16.261 5.649 1.00 53.28 90 ILE A N 1
ATOM 693 C CA . ILE A 1 90 ? 2.382 15.341 5.458 1.00 53.28 90 ILE A CA 1
ATOM 694 C C . ILE A 1 90 ? 1.286 16.154 4.762 1.00 53.28 90 ILE A C 1
ATOM 696 O O . ILE A 1 90 ? 0.972 17.255 5.224 1.00 53.28 90 ILE A O 1
ATOM 700 N N . PRO A 1 91 ? 0.674 15.660 3.672 1.00 54.81 91 PRO A N 1
ATOM 701 C CA . PRO A 1 91 ? -0.457 16.350 3.076 1.00 54.81 91 PRO A CA 1
ATOM 702 C C . PRO A 1 91 ? -1.557 16.409 4.133 1.00 54.81 91 PRO A C 1
ATOM 704 O O . PRO A 1 91 ? -2.058 15.376 4.577 1.00 54.81 91 PRO A O 1
ATOM 707 N N . GLY A 1 92 ? -1.890 17.625 4.573 1.00 62.62 92 GLY A N 1
ATOM 708 C CA . GLY A 1 92 ? -2.785 17.827 5.711 1.00 62.62 92 GLY A CA 1
ATOM 709 C C . GLY A 1 92 ? -4.177 17.219 5.515 1.00 62.62 92 GLY A C 1
ATOM 710 O O . GLY A 1 92 ? -4.872 17.020 6.508 1.00 62.62 92 GLY A O 1
ATOM 711 N N . ILE A 1 93 ? -4.579 16.933 4.266 1.00 77.75 93 ILE A N 1
ATOM 712 C CA . ILE A 1 93 ? -5.855 16.319 3.869 1.00 77.75 93 ILE A CA 1
ATOM 713 C C . ILE A 1 93 ? -5.656 15.524 2.561 1.00 77.75 93 ILE A C 1
ATOM 715 O O . ILE A 1 93 ? -5.054 16.044 1.617 1.00 77.75 93 ILE A O 1
ATOM 719 N N . ALA A 1 94 ? -6.168 14.290 2.492 1.00 88.12 94 ALA A N 1
ATOM 720 C CA . ALA A 1 94 ? -6.288 13.500 1.260 1.00 88.12 94 ALA A CA 1
ATOM 721 C C . ALA A 1 94 ? -7.556 12.627 1.277 1.00 88.12 94 ALA A C 1
ATOM 723 O O . ALA A 1 94 ? -8.023 12.230 2.345 1.00 88.12 94 ALA A O 1
ATOM 724 N N . ASP A 1 95 ? -8.086 12.273 0.104 1.00 92.50 95 ASP A N 1
ATOM 725 C CA . ASP A 1 95 ? -9.236 11.360 0.013 1.00 92.50 95 ASP A CA 1
ATOM 726 C C . ASP A 1 95 ? -8.837 9.949 0.464 1.00 92.50 95 ASP A C 1
ATOM 728 O O . ASP A 1 95 ? -9.538 9.301 1.246 1.00 92.50 95 ASP A O 1
ATOM 732 N N . ILE A 1 96 ? -7.666 9.492 0.007 1.00 93.44 96 ILE A N 1
ATOM 733 C CA . ILE A 1 96 ? -7.109 8.176 0.327 1.00 93.44 96 ILE A CA 1
ATOM 734 C C . ILE A 1 96 ? -5.685 8.316 0.865 1.00 93.44 96 ILE A C 1
ATOM 736 O O . ILE A 1 96 ? -4.869 9.058 0.321 1.00 93.44 96 ILE A O 1
ATOM 740 N N . ALA A 1 97 ? -5.355 7.537 1.894 1.00 93.12 97 ALA A N 1
ATOM 741 C CA . ALA A 1 97 ? -3.985 7.390 2.376 1.00 93.12 97 ALA A CA 1
ATOM 742 C C . ALA A 1 97 ? -3.497 5.948 2.218 1.00 93.12 97 ALA A C 1
ATOM 744 O O . ALA A 1 97 ? -4.125 5.013 2.714 1.00 93.12 97 ALA A O 1
ATOM 745 N N . LEU A 1 98 ? -2.344 5.770 1.573 1.00 95.12 98 LEU A N 1
ATOM 746 C CA . LEU A 1 98 ? -1.583 4.525 1.594 1.00 95.12 98 LEU A CA 1
ATOM 747 C C . LEU A 1 98 ? -0.512 4.622 2.681 1.00 95.12 98 LEU A C 1
ATOM 749 O O . LEU A 1 98 ? 0.400 5.440 2.582 1.00 95.12 98 LEU A O 1
ATOM 753 N N . TRP A 1 99 ? -0.595 3.777 3.703 1.00 95.44 99 TRP A N 1
ATOM 754 C CA . TRP A 1 99 ? 0.429 3.662 4.738 1.00 95.44 99 TRP A CA 1
ATOM 755 C C . TRP A 1 99 ? 1.317 2.448 4.474 1.00 95.44 99 TRP A C 1
ATOM 757 O O . TRP A 1 99 ? 0.940 1.314 4.764 1.00 95.44 99 TRP A O 1
ATOM 767 N N . ALA A 1 100 ? 2.499 2.672 3.910 1.00 96.06 100 ALA A N 1
ATOM 768 C CA . ALA A 1 100 ? 3.472 1.625 3.654 1.00 96.06 100 ALA A CA 1
ATOM 769 C C . ALA A 1 100 ? 4.167 1.186 4.951 1.00 96.06 100 ALA A C 1
ATOM 771 O O . ALA A 1 100 ? 4.738 2.002 5.677 1.00 96.06 100 ALA A O 1
ATOM 772 N N . VAL A 1 101 ? 4.169 -0.120 5.200 1.00 96.75 101 VAL A N 1
ATOM 773 C CA . VAL A 1 101 ? 4.893 -0.760 6.301 1.00 96.75 101 VAL A CA 1
ATOM 774 C C . VAL A 1 101 ? 5.798 -1.853 5.743 1.00 96.75 101 VAL A C 1
ATOM 776 O O . VAL A 1 101 ? 5.419 -2.569 4.818 1.00 96.75 101 VAL A O 1
ATOM 779 N N . ASP A 1 102 ? 7.023 -1.950 6.251 1.00 96.69 102 ASP A N 1
ATOM 780 C CA . ASP A 1 102 ? 7.970 -2.993 5.855 1.00 96.69 102 ASP A CA 1
ATOM 781 C C . ASP A 1 102 ? 7.629 -4.305 6.575 1.00 96.69 102 ASP A C 1
ATOM 783 O O . ASP A 1 102 ? 7.808 -4.408 7.786 1.00 96.69 102 ASP A O 1
ATOM 787 N N . ALA A 1 103 ? 7.142 -5.311 5.844 1.00 96.38 103 ALA A N 1
ATOM 788 C CA . ALA A 1 103 ? 6.801 -6.608 6.427 1.00 96.38 103 ALA A CA 1
ATOM 789 C C . ALA A 1 103 ? 8.034 -7.437 6.825 1.00 96.38 103 ALA A C 1
ATOM 791 O O . ALA A 1 103 ? 7.902 -8.393 7.582 1.00 96.38 103 ALA A O 1
ATOM 792 N N . SER A 1 104 ? 9.223 -7.090 6.321 1.00 95.31 104 SER A N 1
ATOM 793 C CA . SER A 1 104 ? 10.484 -7.759 6.666 1.00 95.31 104 SER A CA 1
ATOM 794 C C . SER A 1 104 ? 11.164 -7.178 7.909 1.00 95.31 104 SER A C 1
ATOM 796 O O . SER A 1 104 ? 12.188 -7.706 8.343 1.00 95.31 104 SER A O 1
ATOM 798 N N . ALA A 1 105 ? 10.610 -6.101 8.478 1.00 95.06 105 ALA A N 1
ATOM 799 C CA . ALA A 1 105 ? 11.101 -5.518 9.718 1.00 95.06 105 ALA A CA 1
ATOM 800 C C . ALA A 1 105 ? 10.902 -6.476 10.904 1.00 95.06 105 ALA A C 1
ATOM 802 O O . ALA A 1 105 ? 9.926 -7.223 10.979 1.00 95.06 105 ALA A O 1
ATOM 803 N N . ASP A 1 106 ? 11.828 -6.416 11.856 1.00 94.81 106 ASP A N 1
ATOM 804 C CA . ASP A 1 106 ? 11.862 -7.263 13.050 1.00 94.81 106 ASP A CA 1
ATOM 805 C C . ASP A 1 106 ? 10.718 -6.982 14.038 1.00 94.81 106 ASP A C 1
ATOM 807 O O . ASP A 1 106 ? 10.347 -7.851 14.827 1.00 94.81 106 ASP A O 1
ATOM 811 N N . ASP A 1 107 ? 10.143 -5.780 13.990 1.00 94.94 107 ASP A N 1
ATOM 812 C CA . ASP A 1 107 ? 9.067 -5.334 14.874 1.00 94.94 107 ASP A CA 1
ATOM 813 C C . ASP A 1 107 ? 7.655 -5.570 14.315 1.00 94.94 107 ASP A C 1
ATOM 815 O O . ASP A 1 107 ? 6.677 -5.166 14.949 1.00 94.94 107 ASP A O 1
ATOM 819 N N . TYR A 1 108 ? 7.535 -6.184 13.131 1.00 94.38 108 TYR A N 1
ATOM 820 C CA . TYR A 1 108 ? 6.263 -6.430 12.441 1.00 94.38 108 TYR A CA 1
ATOM 821 C C . TYR A 1 108 ? 5.360 -5.183 12.380 1.00 94.38 108 TYR A C 1
ATOM 823 O O . TYR A 1 108 ? 4.139 -5.262 12.549 1.00 94.38 108 TYR A O 1
ATOM 831 N N . GLY A 1 109 ? 5.950 -4.000 12.185 1.00 94.06 109 GLY A N 1
ATOM 832 C CA . GLY A 1 109 ? 5.210 -2.749 12.040 1.00 94.06 109 GLY A CA 1
ATOM 833 C C . GLY A 1 109 ? 4.692 -2.144 13.346 1.00 94.06 109 GLY A C 1
ATOM 834 O O . GLY A 1 109 ? 3.877 -1.223 13.288 1.00 94.06 109 GLY A O 1
ATOM 835 N N . ALA A 1 110 ? 5.142 -2.614 14.513 1.00 94.69 110 ALA A N 1
ATOM 836 C CA . ALA A 1 110 ? 4.726 -2.071 15.806 1.00 94.69 110 ALA A CA 1
ATOM 837 C C . ALA A 1 110 ? 5.075 -0.579 15.967 1.00 94.69 110 ALA A C 1
ATOM 839 O O . ALA A 1 110 ? 4.238 0.206 16.417 1.00 94.69 110 ALA A O 1
ATOM 840 N N . ARG A 1 111 ? 6.281 -0.151 15.564 1.00 94.44 111 ARG A N 1
ATOM 841 C CA . ARG A 1 111 ? 6.645 1.279 15.563 1.00 94.44 111 ARG A CA 1
ATOM 842 C C . ARG A 1 111 ? 5.853 2.052 14.513 1.00 94.44 111 ARG A C 1
ATOM 844 O O . ARG A 1 111 ? 5.391 3.158 14.780 1.00 94.44 111 ARG A O 1
ATOM 851 N N . SER A 1 112 ? 5.645 1.439 13.350 1.00 94.44 112 SER A N 1
ATOM 852 C CA . SER A 1 112 ? 4.878 2.018 12.245 1.00 94.44 112 SER A CA 1
ATOM 853 C C . SER A 1 112 ? 3.444 2.353 12.654 1.00 94.44 112 SER A C 1
ATOM 855 O O . SER A 1 112 ? 2.955 3.456 12.403 1.00 94.44 112 SER A O 1
ATOM 857 N N . SER A 1 113 ? 2.774 1.426 13.345 1.00 95.38 113 SER A N 1
ATOM 858 C CA . SER A 1 113 ? 1.401 1.628 13.803 1.00 95.38 113 SER A CA 1
ATOM 859 C C . SER A 1 113 ? 1.308 2.712 14.879 1.00 95.38 113 SER A C 1
ATOM 861 O O . SER A 1 113 ? 0.360 3.499 14.867 1.00 95.38 113 SER A O 1
ATOM 863 N N . GLN A 1 114 ? 2.316 2.836 15.751 1.00 93.81 114 GLN A N 1
ATOM 864 C CA . GLN A 1 114 ? 2.407 3.934 16.716 1.00 93.81 114 GLN A CA 1
ATOM 865 C C . GLN A 1 114 ? 2.585 5.296 16.026 1.00 93.81 114 GLN A C 1
ATOM 867 O O . GLN A 1 114 ? 1.899 6.256 16.386 1.00 93.81 114 GLN A O 1
ATOM 872 N N . SER A 1 115 ? 3.458 5.380 15.017 1.00 92.50 115 SER A N 1
ATOM 873 C CA . SER A 1 115 ? 3.652 6.590 14.207 1.00 92.50 115 SER A CA 1
ATOM 874 C C . SER A 1 115 ? 2.355 7.011 13.513 1.00 92.50 115 SER A C 1
ATOM 876 O O . SER A 1 115 ? 1.934 8.161 13.638 1.00 92.50 115 SER A O 1
ATOM 878 N N . LEU A 1 116 ? 1.671 6.072 12.853 1.00 92.75 116 LEU A N 1
ATOM 879 C CA . LEU A 1 116 ? 0.381 6.315 12.208 1.00 92.75 116 LEU A CA 1
ATOM 880 C C . LEU A 1 116 ? -0.678 6.803 13.208 1.00 92.75 116 LEU A C 1
ATOM 882 O O . LEU A 1 116 ? -1.332 7.816 12.970 1.00 92.75 116 LEU A O 1
ATOM 886 N N . ALA A 1 117 ? -0.816 6.129 14.354 1.00 92.69 117 ALA A N 1
ATOM 887 C CA . ALA A 1 117 ? -1.767 6.515 15.397 1.00 92.69 117 ALA A CA 1
ATOM 888 C C . ALA A 1 117 ? -1.505 7.934 15.932 1.00 92.69 117 ALA A C 1
ATOM 890 O O . ALA A 1 117 ? -2.452 8.690 16.164 1.00 92.69 117 ALA A O 1
ATOM 891 N N . SER A 1 118 ? -0.234 8.315 16.092 1.00 90.56 118 SER A N 1
ATOM 892 C CA . SER A 1 118 ? 0.167 9.662 16.515 1.00 90.56 118 SER A CA 1
ATOM 893 C C . SER A 1 118 ? -0.222 10.729 15.484 1.00 90.56 118 SER A C 1
ATOM 895 O O . SER A 1 118 ? -0.781 11.770 15.840 1.00 90.56 118 SER A O 1
ATOM 897 N N . LEU A 1 119 ? -0.006 10.463 14.192 1.00 89.56 119 LEU A N 1
ATOM 898 C CA . LEU A 1 119 ? -0.362 11.389 13.110 1.00 89.56 119 LEU A CA 1
ATOM 899 C C . LEU A 1 119 ? -1.872 11.593 12.977 1.00 89.56 119 LEU A C 1
ATOM 901 O O . LEU A 1 119 ? -2.327 12.724 12.806 1.00 89.56 119 LEU A O 1
ATOM 905 N N . LEU A 1 120 ? -2.638 10.510 13.109 1.00 89.44 120 LEU A N 1
ATOM 906 C CA . LEU A 1 120 ? -4.099 10.554 13.111 1.00 89.44 120 LEU A CA 1
ATOM 907 C C . LEU A 1 120 ? -4.629 11.314 14.338 1.00 89.44 120 LEU A C 1
ATOM 909 O O . LEU A 1 120 ? -5.475 12.192 14.202 1.00 89.44 120 LEU A O 1
ATOM 913 N N . SER A 1 121 ? -4.094 11.037 15.532 1.00 89.19 121 SER A N 1
ATOM 914 C CA . SER A 1 121 ? -4.561 11.664 16.783 1.00 89.19 121 SER A CA 1
ATOM 915 C C . SER A 1 121 ? -4.192 13.145 16.888 1.00 89.19 121 SER A C 1
ATOM 917 O O . SER A 1 121 ? -4.938 13.930 17.464 1.00 89.19 121 SER A O 1
ATOM 919 N N . SER A 1 122 ? -3.048 13.542 16.324 1.00 88.44 122 SER A N 1
ATOM 920 C CA . SER A 1 122 ? -2.626 14.948 16.263 1.00 88.44 122 SER A CA 1
ATOM 921 C C . SER A 1 122 ? -3.321 15.742 15.152 1.00 88.44 122 SER A C 1
ATOM 923 O O . SER A 1 122 ? -3.158 16.958 15.079 1.00 88.44 122 SER A O 1
ATOM 925 N N . GLY A 1 123 ? -4.081 15.076 14.275 1.00 85.44 123 GLY A N 1
ATOM 926 C CA . GLY A 1 123 ? -4.742 15.698 13.130 1.00 85.44 123 GLY A CA 1
ATOM 927 C C . GLY A 1 123 ? -3.785 16.184 12.037 1.00 85.44 123 GLY A C 1
ATOM 928 O O . GLY A 1 123 ? -4.223 16.942 11.170 1.00 85.44 123 GLY A O 1
ATOM 929 N N . LYS A 1 124 ? -2.508 15.764 12.084 1.00 84.12 124 LYS A N 1
ATOM 930 C CA . LYS A 1 124 ? -1.494 16.017 11.044 1.00 84.12 124 LYS A CA 1
ATOM 931 C C . LYS A 1 124 ? -1.750 15.192 9.779 1.00 84.12 124 LYS A C 1
ATOM 933 O O . LYS A 1 124 ? -1.371 15.618 8.697 1.00 84.12 124 LYS A O 1
ATOM 938 N N . LEU A 1 125 ? -2.398 14.033 9.918 1.00 86.12 125 LEU A N 1
ATOM 939 C CA . LEU A 1 125 ? -2.923 13.242 8.808 1.00 86.12 125 LEU A CA 1
ATOM 940 C C . LEU A 1 125 ? -4.450 13.230 8.882 1.00 86.12 125 LEU A C 1
ATOM 942 O O . LEU A 1 125 ? -5.012 12.730 9.858 1.00 86.12 125 LEU A O 1
ATOM 946 N N . ARG A 1 126 ? -5.113 13.749 7.846 1.00 87.69 126 ARG A N 1
ATOM 947 C CA . ARG A 1 126 ? -6.572 13.679 7.691 1.00 87.69 126 ARG A CA 1
ATOM 948 C C . ARG A 1 126 ? -6.908 12.932 6.412 1.00 87.69 126 ARG A C 1
ATOM 950 O O . ARG A 1 126 ? -6.352 13.229 5.357 1.00 87.69 126 ARG A O 1
ATOM 957 N N . VAL A 1 127 ? -7.789 11.948 6.542 1.00 89.81 127 VAL A N 1
ATOM 958 C CA . VAL A 1 127 ? -8.200 11.056 5.460 1.00 89.81 127 VAL A CA 1
ATOM 959 C C . VAL A 1 127 ? -9.715 11.117 5.365 1.00 89.81 127 VAL A C 1
ATOM 961 O O . VAL A 1 127 ? -10.387 10.875 6.365 1.00 89.81 127 VAL A O 1
ATOM 964 N N . GLU A 1 128 ? -10.244 11.456 4.194 1.00 90.19 128 GLU A N 1
ATOM 965 C CA . GLU A 1 128 ? -11.688 11.666 4.027 1.00 90.19 128 GLU A CA 1
ATOM 966 C C . GLU A 1 128 ? -12.443 10.352 3.772 1.00 90.19 128 GLU A C 1
ATOM 968 O O . GLU A 1 128 ? -13.528 10.153 4.315 1.00 90.19 128 GLU A O 1
ATOM 973 N N . GLU A 1 129 ? -11.881 9.424 2.985 1.00 91.38 129 GLU A N 1
ATOM 974 C CA . GLU A 1 129 ? -12.613 8.226 2.551 1.00 91.38 129 GLU A CA 1
ATOM 975 C C . GLU A 1 129 ? -12.045 6.907 3.087 1.00 91.38 129 GLU A C 1
ATOM 977 O O . GLU A 1 129 ? -12.793 6.060 3.597 1.00 91.38 129 GLU A O 1
ATOM 982 N N . GLN A 1 130 ? -10.737 6.678 2.922 1.00 92.31 130 GLN A N 1
ATOM 983 C CA . GLN A 1 130 ? -10.147 5.365 3.188 1.00 92.31 130 GLN A CA 1
ATOM 984 C C . GLN A 1 130 ? -8.647 5.410 3.498 1.00 92.31 130 GLN A C 1
ATOM 986 O O . GLN A 1 130 ? -7.849 6.013 2.783 1.00 92.31 130 GLN A O 1
ATOM 991 N N . LEU A 1 131 ? -8.252 4.663 4.528 1.00 94.19 131 LEU A N 1
ATOM 992 C CA . LEU A 1 131 ? -6.863 4.376 4.871 1.00 94.19 131 LEU A CA 1
ATOM 993 C C . LEU A 1 131 ? -6.530 2.930 4.495 1.00 94.19 131 LEU A C 1
ATOM 995 O O . LEU A 1 131 ? -7.185 1.987 4.942 1.00 94.19 131 LEU A O 1
ATOM 999 N N . ILE A 1 132 ? -5.487 2.740 3.695 1.00 95.69 132 ILE A N 1
ATOM 1000 C CA . ILE A 1 132 ? -5.011 1.421 3.283 1.00 95.69 132 ILE A CA 1
ATOM 1001 C C . ILE A 1 132 ? -3.599 1.234 3.817 1.00 95.69 132 ILE A C 1
ATOM 1003 O O . ILE A 1 132 ? -2.659 1.895 3.386 1.00 95.69 132 ILE A O 1
ATOM 1007 N N . ILE A 1 133 ? -3.435 0.302 4.743 1.00 96.50 133 ILE A N 1
ATOM 1008 C CA . ILE A 1 133 ? -2.130 -0.166 5.185 1.00 96.50 133 ILE A CA 1
ATOM 1009 C C . ILE A 1 133 ? -1.600 -1.125 4.119 1.00 96.50 133 ILE A C 1
ATOM 1011 O O . ILE A 1 133 ? -2.267 -2.075 3.711 1.00 96.50 133 ILE A O 1
ATOM 1015 N N . VAL A 1 134 ? -0.388 -0.875 3.651 1.00 97.44 134 VAL A N 1
ATOM 1016 C CA . VAL A 1 134 ? 0.254 -1.651 2.597 1.00 97.44 134 VAL A CA 1
ATOM 1017 C C . VAL A 1 134 ? 1.456 -2.357 3.210 1.00 97.44 134 VAL A C 1
ATOM 1019 O O . VAL A 1 134 ? 2.486 -1.731 3.458 1.00 97.44 134 VAL A O 1
ATOM 1022 N N . ALA A 1 135 ? 1.330 -3.659 3.470 1.00 97.31 135 ALA A N 1
ATOM 1023 C CA . ALA A 1 135 ? 2.442 -4.489 3.922 1.00 97.31 135 ALA A CA 1
ATOM 1024 C C . ALA A 1 135 ? 3.375 -4.757 2.734 1.00 97.31 135 ALA A C 1
ATOM 1026 O O . ALA A 1 135 ? 3.126 -5.627 1.903 1.00 97.31 135 ALA A O 1
ATOM 1027 N N . THR A 1 136 ? 4.414 -3.937 2.618 1.00 97.00 136 THR A N 1
ATOM 1028 C CA . THR A 1 136 ? 5.405 -3.968 1.539 1.00 97.00 136 THR A CA 1
ATOM 1029 C C . THR A 1 136 ? 6.510 -4.986 1.808 1.00 97.00 136 THR A C 1
ATOM 1031 O O . THR A 1 136 ? 6.674 -5.466 2.928 1.00 97.00 136 THR A O 1
ATOM 1034 N N . LYS A 1 137 ? 7.314 -5.272 0.776 1.00 96.38 137 LYS A N 1
ATOM 1035 C CA . LYS A 1 137 ? 8.459 -6.199 0.826 1.00 96.38 137 LYS A CA 1
ATOM 1036 C C . LYS A 1 137 ? 8.079 -7.624 1.231 1.00 96.38 137 LYS A C 1
ATOM 1038 O O . LYS A 1 137 ? 8.872 -8.344 1.833 1.00 96.38 137 LYS A O 1
ATOM 1043 N N . MET A 1 138 ? 6.873 -8.060 0.864 1.00 96.44 138 MET A N 1
ATOM 1044 C CA . MET A 1 138 ? 6.426 -9.432 1.121 1.00 96.44 138 MET A CA 1
ATOM 1045 C C . MET A 1 138 ? 7.298 -10.486 0.430 1.00 96.44 138 MET A C 1
ATOM 1047 O O . MET A 1 138 ? 7.358 -11.620 0.889 1.00 96.44 138 MET A O 1
ATOM 1051 N N . ASP A 1 139 ? 8.031 -10.110 -0.619 1.00 95.69 139 ASP A N 1
ATOM 1052 C CA . ASP A 1 139 ? 9.088 -10.928 -1.215 1.00 95.69 139 ASP A CA 1
ATOM 1053 C C . ASP A 1 139 ? 10.217 -11.256 -0.227 1.00 95.69 139 ASP A C 1
ATOM 1055 O O . ASP A 1 139 ? 10.618 -12.414 -0.143 1.00 95.69 139 ASP A O 1
ATOM 1059 N N . LEU A 1 140 ? 10.662 -10.291 0.586 1.00 96.69 140 LEU A N 1
ATOM 1060 C CA . LEU A 1 140 ? 11.669 -10.515 1.630 1.00 96.69 140 LEU A CA 1
ATOM 1061 C C . LEU A 1 140 ? 11.108 -11.304 2.820 1.00 96.69 140 LEU A C 1
ATOM 1063 O O . LEU A 1 140 ? 11.838 -12.041 3.476 1.00 96.69 140 LEU A O 1
ATOM 1067 N N . ALA A 1 141 ? 9.802 -11.189 3.072 1.00 95.50 141 ALA A N 1
ATOM 1068 C CA . ALA A 1 141 ? 9.082 -12.000 4.052 1.00 95.50 141 ALA A CA 1
ATOM 1069 C C . ALA A 1 141 ? 8.658 -13.384 3.513 1.00 95.50 141 ALA A C 1
ATOM 1071 O O . ALA A 1 141 ? 7.897 -14.092 4.177 1.00 95.50 141 ALA A O 1
ATOM 1072 N N . ASN A 1 142 ? 9.107 -13.772 2.310 1.00 95.50 142 ASN A N 1
ATOM 1073 C CA . ASN A 1 142 ? 8.753 -15.026 1.633 1.00 95.50 142 ASN A CA 1
ATOM 1074 C C . ASN A 1 142 ? 7.238 -15.286 1.542 1.00 95.50 142 ASN A C 1
ATOM 1076 O O . ASN A 1 142 ? 6.800 -16.433 1.588 1.00 95.50 142 ASN A O 1
ATOM 1080 N N . TRP A 1 143 ? 6.432 -14.226 1.447 1.00 95.19 143 TRP A N 1
ATOM 1081 C CA . TRP A 1 143 ? 4.969 -14.305 1.446 1.00 95.19 143 TRP A CA 1
ATOM 1082 C C . TRP A 1 143 ? 4.399 -15.111 2.628 1.00 95.19 143 TRP A C 1
ATOM 1084 O O . TRP A 1 143 ? 3.403 -15.824 2.501 1.00 95.19 143 TRP A O 1
ATOM 1094 N N . SER A 1 144 ? 5.045 -15.007 3.794 1.00 94.38 144 SER A N 1
ATOM 1095 C CA . SER A 1 144 ? 4.647 -15.722 5.006 1.00 94.38 144 SER A CA 1
ATOM 1096 C C . SER A 1 144 ? 3.309 -15.219 5.553 1.00 94.38 144 SER A C 1
ATOM 1098 O O . SER A 1 144 ? 3.149 -14.039 5.874 1.00 94.38 144 SER A O 1
ATOM 1100 N N . GLU A 1 145 ? 2.361 -16.144 5.718 1.00 92.62 145 GLU A N 1
ATOM 1101 C CA . GLU A 1 145 ? 1.059 -15.874 6.335 1.00 92.62 145 GLU A CA 1
ATOM 1102 C C . GLU A 1 145 ? 1.203 -15.417 7.786 1.00 92.62 145 GLU A C 1
ATOM 1104 O O . GLU A 1 145 ? 0.548 -14.464 8.204 1.00 92.62 145 GLU A O 1
ATOM 1109 N N . THR A 1 146 ? 2.122 -16.031 8.536 1.00 92.88 146 THR A N 1
ATOM 1110 C CA . THR A 1 146 ? 2.406 -15.648 9.922 1.00 92.88 146 THR A CA 1
ATOM 1111 C C . THR A 1 146 ? 2.933 -14.219 10.013 1.00 92.88 146 THR A C 1
ATOM 1113 O O . THR A 1 146 ? 2.439 -13.450 10.833 1.00 92.88 146 THR A O 1
ATOM 1116 N N . VAL A 1 147 ? 3.878 -13.840 9.143 1.00 95.00 147 VAL A N 1
ATOM 1117 C CA . VAL A 1 147 ? 4.436 -12.476 9.125 1.00 95.00 147 VAL A CA 1
ATOM 1118 C C . VAL A 1 147 ? 3.346 -11.462 8.791 1.00 95.00 147 VAL A C 1
ATOM 1120 O O . VAL A 1 147 ? 3.183 -10.473 9.502 1.00 95.00 147 VAL A O 1
ATOM 1123 N N . PHE A 1 148 ? 2.544 -11.722 7.755 1.00 94.69 148 PHE A N 1
ATOM 1124 C CA . PHE A 1 148 ? 1.444 -10.831 7.391 1.00 94.69 148 PHE A CA 1
ATOM 1125 C C . PHE A 1 148 ? 0.408 -10.696 8.515 1.00 94.69 148 PHE A C 1
ATOM 1127 O O . PHE A 1 148 ? -0.035 -9.586 8.806 1.00 94.69 148 PHE A O 1
ATOM 1134 N N . ALA A 1 149 ? 0.056 -11.796 9.186 1.00 92.69 149 ALA A N 1
ATOM 1135 C CA . ALA A 1 149 ? -0.863 -11.779 10.318 1.00 92.69 149 ALA A CA 1
ATOM 1136 C C . ALA A 1 149 ? -0.315 -10.963 11.501 1.00 92.69 149 ALA A C 1
ATOM 1138 O O . ALA A 1 149 ? -1.068 -10.213 12.121 1.00 92.69 149 ALA A O 1
ATOM 1139 N N . GLN A 1 150 ? 0.988 -11.055 11.791 1.00 94.00 150 GLN A N 1
ATOM 1140 C CA . GLN A 1 150 ? 1.640 -10.242 12.824 1.00 94.00 150 GLN A CA 1
ATOM 1141 C C . GLN A 1 150 ? 1.620 -8.754 12.467 1.00 94.00 150 GLN A C 1
ATOM 1143 O O . GLN A 1 150 ? 1.240 -7.935 13.303 1.00 94.00 150 GLN A O 1
ATOM 1148 N N . VAL A 1 151 ? 1.937 -8.411 11.214 1.00 95.19 151 VAL A N 1
ATOM 1149 C CA . VAL A 1 151 ? 1.833 -7.029 10.730 1.00 95.19 151 VAL A CA 1
ATOM 1150 C C . VAL A 1 151 ? 0.395 -6.533 10.842 1.00 95.19 151 VAL A C 1
ATOM 1152 O O . VAL A 1 151 ? 0.166 -5.478 11.420 1.00 95.19 151 VAL A O 1
ATOM 1155 N N . ALA A 1 152 ? -0.598 -7.293 10.374 1.00 93.06 152 ALA A N 1
ATOM 1156 C CA . ALA A 1 152 ? -2.007 -6.923 10.505 1.00 93.06 152 ALA A CA 1
ATOM 1157 C C . ALA A 1 152 ? -2.411 -6.709 11.972 1.00 93.06 152 ALA A C 1
ATOM 1159 O O . ALA A 1 152 ? -3.076 -5.720 12.291 1.00 93.06 152 ALA A O 1
ATOM 1160 N N . HIS A 1 153 ? -1.955 -7.584 12.874 1.00 91.81 153 HIS A N 1
ATOM 1161 C CA . HIS A 1 153 ? -2.217 -7.478 14.305 1.00 91.81 153 HIS A CA 1
ATOM 1162 C C . HIS A 1 153 ? -1.716 -6.150 14.896 1.00 91.81 153 HIS A C 1
ATOM 1164 O O . HIS A 1 153 ? -2.452 -5.518 15.660 1.00 91.81 153 HIS A O 1
ATOM 1170 N N . SER A 1 154 ? -0.534 -5.670 14.489 1.00 93.62 154 SER A N 1
ATOM 1171 C CA . SER A 1 154 ? 0.045 -4.393 14.943 1.00 93.62 154 SER A CA 1
ATOM 1172 C C . SER A 1 154 ? -0.850 -3.173 14.688 1.00 93.62 154 SER A C 1
ATOM 1174 O O . SER A 1 154 ? -0.752 -2.187 15.422 1.00 93.62 154 SER A O 1
ATOM 1176 N N . PHE A 1 155 ? -1.749 -3.227 13.698 1.00 92.75 155 PHE A N 1
ATOM 1177 C CA . PHE A 1 155 ? -2.632 -2.113 13.324 1.00 92.75 155 PHE A CA 1
ATOM 1178 C C . PHE A 1 155 ? -4.078 -2.261 13.822 1.00 92.75 155 PHE A C 1
ATOM 1180 O O . PHE A 1 155 ? -4.851 -1.312 13.726 1.00 92.75 155 PHE A O 1
ATOM 1187 N N . THR A 1 156 ? -4.451 -3.392 14.432 1.00 89.19 156 THR A N 1
ATOM 1188 C CA . THR A 1 156 ? -5.819 -3.635 14.954 1.00 89.19 156 THR A CA 1
ATOM 1189 C C . THR A 1 156 ? -6.273 -2.638 16.027 1.00 89.19 156 THR A C 1
ATOM 1191 O O . THR A 1 156 ? -7.469 -2.456 16.259 1.00 89.19 156 THR A O 1
ATOM 1194 N N . LYS A 1 157 ? -5.319 -1.977 16.695 1.00 84.75 157 LYS A N 1
ATOM 1195 C CA . LYS A 1 157 ? -5.584 -0.969 17.732 1.00 84.75 157 LYS A CA 1
ATOM 1196 C C . LYS A 1 157 ? -5.991 0.390 17.161 1.00 84.75 157 LYS A C 1
ATOM 1198 O O . LYS A 1 157 ? -6.531 1.207 17.903 1.00 84.75 157 LYS A O 1
ATOM 1203 N N . ILE A 1 158 ? -5.746 0.641 15.876 1.00 85.31 158 ILE A N 1
ATOM 1204 C CA . ILE A 1 158 ? -6.150 1.883 15.218 1.00 85.31 158 ILE A CA 1
ATOM 1205 C C . ILE A 1 158 ? -7.629 1.749 14.865 1.00 85.31 158 ILE A C 1
ATOM 1207 O O . ILE A 1 158 ? -7.995 1.023 13.946 1.00 85.31 158 ILE A O 1
ATOM 1211 N N . LYS A 1 159 ? -8.482 2.445 15.619 1.00 74.12 159 LYS A N 1
ATOM 1212 C CA . LYS A 1 159 ? -9.929 2.478 15.395 1.00 74.12 159 LYS A CA 1
ATOM 1213 C C . LYS A 1 159 ? -10.356 3.907 15.115 1.00 74.12 159 LYS A C 1
ATOM 1215 O O . LYS A 1 159 ? -10.189 4.777 15.967 1.00 74.12 159 LYS A O 1
ATOM 1220 N N . LEU A 1 160 ? -10.921 4.142 13.936 1.00 72.94 160 LEU A N 1
ATOM 1221 C CA . LEU A 1 160 ? -11.480 5.434 13.553 1.00 72.94 160 LEU A CA 1
ATOM 1222 C C . LEU A 1 160 ? -12.861 5.222 12.945 1.00 72.94 160 LEU A C 1
ATOM 1224 O O . LEU A 1 160 ? -13.038 4.392 12.063 1.00 72.94 160 LEU A O 1
ATOM 1228 N N . ALA A 1 161 ? -13.848 5.963 13.446 1.00 65.06 161 ALA A N 1
ATOM 1229 C CA . ALA A 1 161 ? -15.247 5.785 13.059 1.00 65.06 161 ALA A CA 1
ATOM 1230 C C . ALA A 1 161 ? -15.610 6.433 11.709 1.00 65.06 161 ALA A C 1
ATOM 1232 O O . ALA A 1 161 ? -16.699 6.187 11.202 1.00 65.06 161 ALA A O 1
ATOM 1233 N N . HIS A 1 162 ? -14.739 7.280 11.150 1.00 80.06 162 HIS A N 1
ATOM 1234 C CA . HIS A 1 162 ? -15.085 8.162 10.031 1.00 80.06 162 HIS A CA 1
ATOM 1235 C C . HIS A 1 162 ? -14.621 7.668 8.653 1.00 80.06 162 HIS A C 1
ATOM 1237 O O . HIS A 1 162 ? -15.114 8.176 7.655 1.00 80.06 162 HIS A O 1
ATOM 1243 N N . PHE A 1 163 ? -13.744 6.661 8.576 1.00 82.38 163 PHE A N 1
ATOM 1244 C CA . PHE A 1 163 ? -13.303 6.082 7.303 1.00 82.38 163 PHE A CA 1
ATOM 1245 C C . PHE A 1 163 ? -13.009 4.587 7.408 1.00 82.38 163 PHE A C 1
ATOM 1247 O O . PHE A 1 163 ? -12.843 4.031 8.495 1.00 82.38 163 PHE A O 1
ATOM 1254 N N . LYS A 1 164 ? -12.915 3.925 6.251 1.00 87.81 164 LYS A N 1
ATOM 1255 C CA . LYS A 1 164 ? -12.577 2.498 6.163 1.00 87.81 164 LYS A CA 1
ATOM 1256 C C . LYS A 1 164 ? -11.078 2.289 6.344 1.00 87.81 164 LYS A C 1
ATOM 1258 O O . LYS A 1 164 ? -10.286 3.008 5.740 1.00 87.81 164 LYS A O 1
ATOM 1263 N N . ILE A 1 165 ? -10.692 1.266 7.104 1.00 91.50 165 ILE A N 1
ATOM 1264 C CA . ILE A 1 165 ? -9.292 0.848 7.230 1.00 91.50 165 ILE A CA 1
ATOM 1265 C C . ILE A 1 165 ? -9.144 -0.541 6.622 1.00 91.50 165 ILE A C 1
ATOM 1267 O O . ILE A 1 165 ? -9.925 -1.443 6.920 1.00 91.50 165 ILE A O 1
ATOM 1271 N N . SER A 1 166 ? -8.169 -0.727 5.740 1.00 93.25 166 SER A N 1
ATOM 1272 C CA . SER A 1 166 ? -7.850 -2.033 5.153 1.00 93.25 166 SER A CA 1
ATOM 1273 C C . SER A 1 166 ? -6.355 -2.304 5.208 1.00 93.25 166 SER A C 1
ATOM 1275 O O . SER A 1 166 ? -5.573 -1.361 5.247 1.00 93.25 166 SER A O 1
ATOM 1277 N N . ILE A 1 167 ? -5.950 -3.572 5.182 1.00 94.75 167 ILE A N 1
ATOM 1278 C CA . ILE A 1 167 ? -4.550 -3.967 5.018 1.00 94.75 167 ILE A CA 1
ATOM 1279 C C . ILE A 1 167 ? -4.382 -4.963 3.870 1.00 94.75 167 ILE A C 1
ATOM 1281 O O . ILE A 1 167 ? -5.149 -5.923 3.763 1.00 94.75 167 ILE A O 1
ATOM 1285 N N . VAL A 1 168 ? -3.373 -4.737 3.025 1.00 95.56 168 VAL A N 1
ATOM 1286 C CA . VAL A 1 168 ? -3.059 -5.564 1.850 1.00 95.56 168 VAL A CA 1
ATOM 1287 C C . VAL A 1 168 ? -1.553 -5.877 1.771 1.00 95.56 168 VAL A C 1
ATOM 1289 O O . VAL A 1 168 ? -0.739 -4.976 1.990 1.00 95.56 168 VAL A O 1
ATOM 1292 N N . PRO A 1 169 ? -1.152 -7.129 1.476 1.00 96.88 169 PRO A N 1
ATOM 1293 C CA . PRO A 1 169 ? 0.244 -7.512 1.269 1.00 96.88 169 PRO A CA 1
ATOM 1294 C C . PRO A 1 169 ? 0.673 -7.281 -0.181 1.00 96.88 169 PRO A C 1
ATOM 1296 O O . PRO A 1 169 ? -0.045 -7.666 -1.101 1.00 96.88 169 PRO A O 1
ATOM 1299 N N . VAL A 1 170 ? 1.846 -6.687 -0.404 1.00 97.00 170 VAL A N 1
ATOM 1300 C CA . VAL A 1 170 ? 2.362 -6.390 -1.751 1.00 97.00 170 VAL A CA 1
ATOM 1301 C C . VAL A 1 170 ? 3.884 -6.551 -1.838 1.00 97.00 170 VAL A C 1
ATOM 1303 O O . VAL A 1 170 ? 4.610 -6.398 -0.850 1.00 97.00 170 VAL A O 1
ATOM 1306 N N . SER A 1 171 ? 4.394 -6.748 -3.057 1.00 95.19 171 SER A N 1
ATOM 1307 C CA . SER A 1 171 ? 5.797 -6.456 -3.382 1.00 95.19 171 SER A CA 1
ATOM 1308 C C . SER A 1 171 ? 5.871 -5.311 -4.386 1.00 95.19 171 SER A C 1
ATOM 1310 O O . SER A 1 171 ? 5.583 -5.483 -5.567 1.00 95.19 171 SER A O 1
ATOM 1312 N N . GLY A 1 172 ? 6.312 -4.136 -3.926 1.00 89.06 172 GLY A N 1
ATOM 1313 C CA . GLY A 1 172 ? 6.538 -2.977 -4.796 1.00 89.06 172 GLY A CA 1
ATOM 1314 C C . GLY A 1 172 ? 7.623 -3.214 -5.851 1.00 89.06 172 GLY A C 1
ATOM 1315 O O . GLY A 1 172 ? 7.558 -2.673 -6.951 1.00 89.06 172 GLY A O 1
ATOM 1316 N N . LEU A 1 173 ? 8.634 -4.023 -5.519 1.00 88.06 173 LEU A N 1
ATOM 1317 C CA . LEU A 1 173 ? 9.761 -4.291 -6.410 1.00 88.06 173 LEU A CA 1
ATOM 1318 C C . LEU A 1 173 ? 9.350 -5.185 -7.583 1.00 88.06 173 LEU A C 1
ATOM 1320 O O . LEU A 1 173 ? 9.759 -4.928 -8.711 1.00 88.06 173 LEU A O 1
ATOM 1324 N N . HIS A 1 174 ? 8.542 -6.211 -7.309 1.00 88.94 174 HIS A N 1
ATOM 1325 C CA . HIS A 1 174 ? 8.127 -7.202 -8.301 1.00 88.94 174 HIS A CA 1
ATOM 1326 C C . HIS A 1 174 ? 6.751 -6.937 -8.918 1.00 88.94 174 HIS A C 1
ATOM 1328 O O . HIS A 1 174 ? 6.387 -7.613 -9.874 1.00 88.94 174 HIS A O 1
ATOM 1334 N N . GLY A 1 175 ? 5.989 -5.979 -8.387 1.00 89.06 175 GLY A N 1
ATOM 1335 C CA . GLY A 1 175 ? 4.628 -5.692 -8.844 1.00 89.06 175 GLY A CA 1
ATOM 1336 C C . GLY A 1 175 ? 3.563 -6.657 -8.322 1.00 89.06 175 GLY A C 1
ATOM 1337 O O . GLY A 1 175 ? 2.396 -6.559 -8.698 1.00 89.06 175 GLY A O 1
ATOM 1338 N N . ASP A 1 176 ? 3.942 -7.590 -7.447 1.00 93.56 176 ASP A N 1
ATOM 1339 C CA . ASP A 1 176 ? 3.041 -8.617 -6.936 1.00 93.56 176 ASP 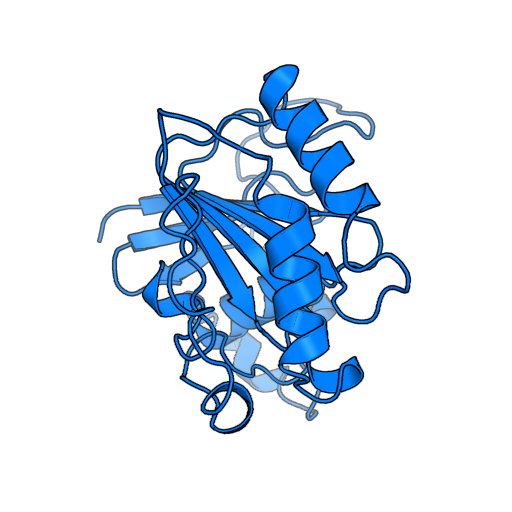A CA 1
ATOM 1340 C C . ASP A 1 176 ? 1.931 -8.007 -6.066 1.00 93.56 176 ASP A C 1
ATOM 1342 O O . ASP A 1 176 ? 2.202 -7.290 -5.095 1.00 93.56 176 ASP A O 1
ATOM 1346 N N . ASN A 1 177 ? 0.684 -8.372 -6.383 1.00 93.75 177 ASN A N 1
ATOM 1347 C CA . ASN A 1 177 ? -0.534 -7.982 -5.670 1.00 93.75 177 ASN A CA 1
ATOM 1348 C C . ASN A 1 177 ? -0.781 -6.457 -5.628 1.00 93.75 177 ASN A C 1
ATOM 1350 O O . ASN A 1 177 ? -1.503 -5.955 -4.764 1.00 93.75 177 ASN A O 1
ATOM 1354 N N . LEU A 1 178 ? -0.190 -5.708 -6.568 1.00 91.88 178 LEU A N 1
ATOM 1355 C CA . LEU A 1 178 ? -0.446 -4.278 -6.747 1.00 91.88 178 LEU A CA 1
ATOM 1356 C C . LEU A 1 178 ? -1.655 -4.032 -7.644 1.00 91.88 178 LEU A C 1
ATOM 1358 O O . LEU A 1 178 ? -2.669 -3.531 -7.172 1.00 91.88 178 LEU A O 1
ATOM 1362 N N . VAL A 1 179 ? -1.537 -4.381 -8.925 1.00 90.44 179 VAL A N 1
ATOM 1363 C CA . VAL A 1 179 ? -2.582 -4.166 -9.938 1.00 90.44 179 VAL A CA 1
ATOM 1364 C C . VAL A 1 179 ? -3.382 -5.442 -10.122 1.00 90.44 179 VAL A C 1
ATOM 1366 O O . VAL A 1 179 ? -4.579 -5.477 -9.849 1.00 90.44 179 VAL A O 1
ATOM 1369 N N . GLU A 1 180 ? -2.675 -6.508 -10.480 1.00 90.00 180 GLU A N 1
ATOM 1370 C CA . GLU A 1 180 ? -3.231 -7.844 -10.6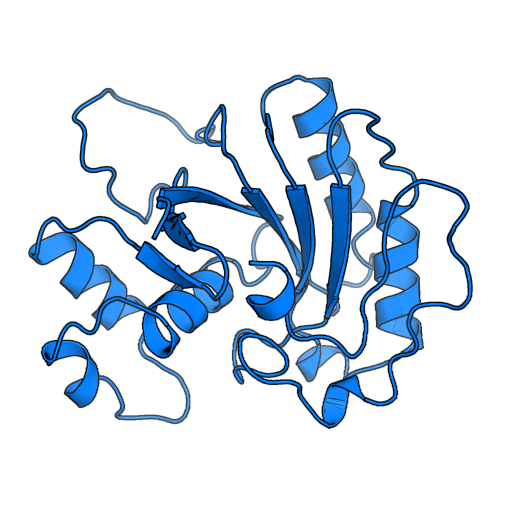26 1.00 90.00 180 GLU A CA 1
ATOM 1371 C C . GLU A 1 180 ? -3.019 -8.669 -9.359 1.00 90.00 180 GLU A C 1
ATOM 1373 O O . GLU A 1 180 ? -2.060 -8.474 -8.601 1.00 90.00 180 GLU A O 1
ATOM 1378 N N . LYS A 1 181 ? -3.924 -9.624 -9.135 1.00 91.75 181 LYS A N 1
ATOM 1379 C CA . LYS A 1 181 ? -3.796 -10.593 -8.047 1.00 91.75 181 LYS A CA 1
ATOM 1380 C C . LYS A 1 181 ? -2.532 -11.437 -8.255 1.00 91.75 181 LYS A C 1
ATOM 1382 O O . LYS A 1 181 ? -2.314 -11.954 -9.345 1.00 91.75 181 LYS A O 1
ATOM 1387 N N . SER A 1 182 ? -1.735 -11.622 -7.200 1.00 90.56 182 SER A N 1
ATOM 1388 C CA . SER A 1 182 ? -0.573 -12.525 -7.233 1.00 90.56 182 SER A CA 1
ATOM 1389 C C . SER A 1 182 ? -0.933 -13.909 -6.692 1.00 90.56 182 SER A C 1
ATOM 1391 O O . SER A 1 182 ? -1.541 -14.023 -5.625 1.00 90.56 182 SER A O 1
ATOM 1393 N N . ASP A 1 183 ? -0.488 -14.967 -7.373 1.00 90.31 183 ASP A N 1
ATOM 1394 C CA . ASP A 1 183 ? -0.604 -16.348 -6.880 1.00 90.31 183 ASP A CA 1
ATOM 1395 C C . ASP A 1 183 ? 0.152 -16.545 -5.559 1.00 90.31 183 ASP A C 1
ATOM 1397 O O . ASP A 1 183 ? -0.273 -17.325 -4.709 1.00 90.31 183 ASP A O 1
ATOM 1401 N N . LYS A 1 184 ? 1.217 -15.764 -5.329 1.00 90.69 184 LYS A N 1
ATOM 1402 C CA . LYS A 1 184 ? 1.976 -15.760 -4.066 1.00 90.69 184 LYS A CA 1
ATOM 1403 C C . LYS A 1 184 ? 1.160 -15.242 -2.882 1.00 90.69 184 LYS A C 1
ATOM 1405 O O . LYS A 1 184 ? 1.519 -15.495 -1.742 1.00 90.69 184 LYS A O 1
ATOM 1410 N N . ALA A 1 185 ? 0.094 -14.490 -3.145 1.00 87.38 185 ALA A N 1
ATOM 1411 C CA . ALA A 1 185 ? -0.806 -13.963 -2.127 1.00 87.38 185 ALA A CA 1
ATOM 1412 C C . ALA A 1 185 ? -2.041 -14.856 -1.926 1.00 87.38 185 ALA A C 1
ATOM 1414 O O . ALA A 1 185 ? -2.838 -14.611 -1.024 1.00 87.38 185 ALA A O 1
ATOM 1415 N N . ALA A 1 186 ? -2.243 -15.876 -2.771 1.00 86.50 186 ALA A N 1
ATOM 1416 C CA . ALA A 1 186 ? -3.490 -16.634 -2.811 1.00 86.50 186 ALA A CA 1
ATOM 1417 C C . ALA A 1 186 ? -3.750 -17.446 -1.534 1.00 86.50 186 ALA A C 1
ATOM 1419 O O . ALA A 1 186 ? -4.910 -17.616 -1.161 1.00 86.50 186 ALA A O 1
ATOM 1420 N N . HIS A 1 187 ? -2.692 -17.920 -0.865 1.00 84.44 187 HIS A N 1
ATOM 1421 C CA . HIS A 1 187 ? -2.788 -18.648 0.405 1.00 84.44 187 HIS A CA 1
ATOM 1422 C C . HIS A 1 187 ? -2.919 -17.734 1.622 1.00 84.44 187 HIS A C 1
ATOM 1424 O O . HIS A 1 187 ? -3.244 -18.227 2.696 1.00 84.44 187 HIS A O 1
ATOM 1430 N N . LEU A 1 188 ? -2.686 -16.424 1.474 1.00 84.38 188 LEU A N 1
ATOM 1431 C CA . LEU A 1 188 ? -2.855 -15.472 2.565 1.00 84.38 188 LEU A CA 1
ATOM 1432 C C . LEU A 1 188 ? -4.346 -15.319 2.840 1.00 84.38 188 LEU A C 1
ATOM 1434 O O . LEU A 1 188 ? -5.063 -14.604 2.128 1.00 84.38 188 LEU A O 1
ATOM 1438 N N . GLN A 1 189 ? -4.820 -16.015 3.872 1.00 68.38 189 GLN A N 1
ATOM 1439 C CA . GLN A 1 189 ? -6.212 -15.913 4.259 1.00 68.38 189 GLN A CA 1
ATOM 1440 C C . GLN A 1 189 ? -6.520 -14.461 4.650 1.00 68.38 189 GLN A C 1
ATOM 1442 O O . GLN A 1 189 ? -5.691 -13.785 5.272 1.00 68.38 189 GLN A O 1
ATOM 1447 N N . PRO A 1 190 ? -7.713 -13.939 4.314 1.00 61.25 190 PRO A N 1
ATOM 1448 C CA . PRO A 1 190 ? -8.235 -12.805 5.057 1.00 61.25 190 PRO A CA 1
ATOM 1449 C C . PRO A 1 190 ? -8.330 -13.295 6.499 1.00 61.25 190 PRO A C 1
ATOM 1451 O O . PRO A 1 190 ? -9.151 -14.173 6.757 1.00 61.25 190 PRO A O 1
ATOM 1454 N N . ALA A 1 191 ? -7.423 -12.845 7.379 1.00 51.66 191 ALA A N 1
ATOM 1455 C CA . ALA A 1 191 ? -7.299 -13.354 8.745 1.00 51.66 191 ALA A CA 1
ATOM 1456 C C . ALA A 1 191 ? -8.700 -13.590 9.318 1.00 51.66 191 ALA A C 1
ATOM 1458 O O . ALA A 1 191 ? -9.487 -12.645 9.422 1.00 51.66 191 ALA A O 1
ATOM 1459 N N . GLY A 1 192 ? -9.043 -14.866 9.532 1.00 42.34 192 GLY A N 1
ATOM 1460 C CA . GLY A 1 192 ? -10.412 -15.295 9.789 1.00 42.34 192 GLY A CA 1
ATOM 1461 C C . GLY A 1 192 ? -11.016 -14.461 10.910 1.00 42.34 192 GLY A C 1
ATOM 1462 O O . GLY A 1 192 ? -10.593 -14.576 12.052 1.00 42.34 192 GLY A O 1
ATOM 1463 N N . LYS A 1 193 ? -11.970 -13.591 10.555 1.00 40.38 193 LYS A N 1
ATOM 1464 C CA . LYS A 1 193 ? -12.695 -12.692 11.462 1.00 40.38 193 LYS A CA 1
ATOM 1465 C C . LYS A 1 193 ? -11.808 -11.951 12.474 1.00 40.38 193 LYS A C 1
ATOM 1467 O O . LYS A 1 193 ? -11.906 -12.172 13.676 1.00 40.38 193 LYS A O 1
ATOM 1472 N N . ILE A 1 194 ? -11.086 -10.933 12.014 1.00 44.53 194 ILE A N 1
ATOM 1473 C CA . ILE A 1 194 ? -10.954 -9.710 12.824 1.00 44.53 194 ILE A CA 1
ATOM 1474 C C . ILE A 1 194 ? -12.061 -8.743 12.376 1.00 44.53 194 ILE A C 1
ATOM 1476 O O . ILE A 1 194 ? -11.811 -7.717 11.759 1.00 44.53 194 ILE A O 1
ATOM 1480 N N . GLU A 1 195 ? -13.322 -9.104 12.646 1.00 43.06 195 GLU A N 1
ATOM 1481 C CA . GLU A 1 195 ? -14.440 -8.140 12.644 1.00 43.06 195 GLU A CA 1
ATOM 1482 C C . GLU A 1 195 ? -14.505 -7.357 13.968 1.00 43.06 195 GLU A C 1
ATOM 1484 O O . GLU A 1 195 ? -15.278 -6.411 14.107 1.00 43.06 195 GLU A O 1
ATOM 1489 N N . GLU A 1 196 ? -13.643 -7.677 14.937 1.00 38.34 196 GLU A N 1
ATOM 1490 C CA . GLU A 1 196 ? -13.459 -6.858 16.130 1.00 38.34 196 GLU A CA 1
ATOM 1491 C C . GLU A 1 196 ? -12.445 -5.736 15.868 1.00 38.34 196 GLU A C 1
ATOM 1493 O O . GLU A 1 196 ? -11.265 -5.839 16.192 1.00 38.34 196 GLU A O 1
ATOM 1498 N N . GLY A 1 197 ? -12.913 -4.618 15.303 1.00 50.59 197 GLY A N 1
ATOM 1499 C CA . GLY A 1 197 ? -12.147 -3.364 15.328 1.00 50.59 197 GLY A CA 1
ATOM 1500 C C . GLY A 1 197 ? -12.165 -2.485 14.082 1.00 50.59 197 GLY A C 1
ATOM 1501 O O . GLY A 1 197 ? -11.555 -1.425 14.128 1.00 50.59 197 GLY A O 1
ATOM 1502 N N . GLY A 1 198 ? -12.860 -2.864 13.006 1.00 68.19 198 GLY A N 1
ATOM 1503 C CA . GLY A 1 198 ? -13.016 -2.005 11.819 1.00 68.19 198 GLY A CA 1
ATOM 1504 C C . GLY A 1 198 ? -11.853 -2.027 10.811 1.00 68.19 198 GLY A C 1
ATOM 1505 O O . GLY A 1 198 ? -11.888 -1.257 9.853 1.00 68.19 198 GLY A O 1
ATOM 1506 N N . LEU A 1 199 ? -10.858 -2.909 10.983 1.00 79.62 199 LEU A N 1
ATOM 1507 C CA . LEU A 1 199 ? -9.772 -3.149 10.021 1.00 79.62 199 LEU A CA 1
ATOM 1508 C C . LEU A 1 199 ? -10.090 -4.358 9.125 1.00 79.62 199 LEU A C 1
ATOM 1510 O O . LEU A 1 199 ? -10.156 -5.485 9.607 1.00 79.62 199 LEU A O 1
ATOM 1514 N N . ALA A 1 200 ? -10.218 -4.149 7.816 1.00 82.56 200 ALA A N 1
ATOM 1515 C CA . ALA A 1 200 ? -10.401 -5.230 6.848 1.00 82.56 200 ALA A CA 1
ATOM 1516 C C . ALA A 1 200 ? -9.051 -5.827 6.401 1.00 82.56 200 ALA A C 1
ATOM 1518 O O . ALA A 1 200 ? -8.226 -5.137 5.805 1.00 82.56 200 ALA A O 1
ATOM 1519 N N . VAL A 1 201 ? -8.825 -7.122 6.642 1.00 81.62 201 VAL A N 1
ATOM 1520 C CA . VAL A 1 201 ? -7.596 -7.830 6.231 1.00 81.62 201 VAL A CA 1
ATOM 1521 C C . VAL A 1 201 ? -7.803 -8.502 4.876 1.00 81.62 201 VAL A C 1
ATOM 1523 O O . VAL A 1 201 ? -8.610 -9.420 4.753 1.00 81.62 201 VAL A O 1
ATOM 1526 N N . LEU A 1 202 ? -7.075 -8.057 3.850 1.00 81.25 202 LEU A N 1
ATOM 1527 C CA . LEU A 1 202 ? -7.320 -8.421 2.452 1.00 81.25 202 LEU A CA 1
ATOM 1528 C C . LEU A 1 202 ? -6.088 -9.082 1.817 1.00 81.25 202 LEU A C 1
ATOM 1530 O O . LEU A 1 202 ? -5.470 -8.531 0.911 1.00 81.25 202 LEU A O 1
ATOM 1534 N N . GLY A 1 203 ? -5.746 -10.285 2.290 1.00 77.12 203 GLY A N 1
ATOM 1535 C CA . GLY A 1 203 ? -4.546 -11.023 1.872 1.00 77.12 203 GLY A CA 1
ATOM 1536 C C . GLY A 1 203 ? -4.472 -11.324 0.369 1.00 77.12 203 GLY A C 1
ATOM 1537 O O . GLY A 1 203 ? -3.469 -11.034 -0.269 1.00 77.12 203 GLY A O 1
ATOM 1538 N N . ALA A 1 204 ? -5.555 -11.842 -0.214 1.00 82.19 204 ALA A N 1
ATOM 1539 C CA . ALA A 1 204 ? -5.575 -12.325 -1.599 1.00 82.19 204 ALA A CA 1
ATOM 1540 C C . ALA A 1 204 ? -6.120 -11.317 -2.634 1.00 82.19 204 ALA A C 1
ATOM 1542 O O . ALA A 1 204 ? -6.328 -11.688 -3.793 1.00 82.19 204 ALA A O 1
ATOM 1543 N N . ARG A 1 205 ? -6.436 -10.079 -2.231 1.00 88.31 205 ARG A N 1
ATOM 1544 C CA . ARG A 1 205 ? -6.946 -9.039 -3.141 1.00 88.31 205 ARG A CA 1
ATOM 1545 C C . ARG A 1 205 ? -5.808 -8.094 -3.529 1.00 88.31 205 ARG A C 1
ATOM 1547 O O . ARG A 1 205 ? -5.058 -7.709 -2.635 1.00 88.31 205 ARG A O 1
ATOM 1554 N N . PRO A 1 206 ? -5.706 -7.670 -4.800 1.00 93.06 206 PRO A N 1
ATOM 1555 C CA . PRO A 1 206 ? -4.716 -6.677 -5.183 1.00 93.06 206 PRO A CA 1
ATOM 1556 C C . PRO A 1 206 ? -5.077 -5.298 -4.631 1.00 93.06 206 PRO A C 1
ATOM 1558 O O . PRO A 1 206 ? -6.265 -4.966 -4.497 1.00 93.06 206 PRO A O 1
ATOM 1561 N N . LEU A 1 207 ? -4.053 -4.482 -4.364 1.00 94.19 207 LEU A N 1
ATOM 1562 C CA . LEU A 1 207 ? -4.194 -3.101 -3.890 1.00 94.19 207 LEU A CA 1
ATOM 1563 C C . LEU A 1 207 ? -5.129 -2.281 -4.792 1.00 94.19 207 LEU A C 1
ATOM 1565 O O . LEU A 1 207 ? -5.979 -1.553 -4.290 1.00 94.19 207 LEU A O 1
ATOM 1569 N N . MET A 1 208 ? -5.033 -2.450 -6.111 1.00 93.44 208 MET A N 1
ATOM 1570 C CA . MET A 1 208 ? -5.835 -1.710 -7.084 1.00 93.44 208 MET A CA 1
ATOM 1571 C C . MET A 1 208 ? -7.334 -2.008 -6.992 1.00 93.44 208 MET A C 1
ATOM 1573 O O . MET A 1 208 ? -8.136 -1.195 -7.416 1.00 93.44 208 MET A O 1
ATOM 1577 N N . SER A 1 209 ? -7.749 -3.125 -6.385 1.00 92.19 209 SER A N 1
ATOM 1578 C CA . SER A 1 209 ? -9.177 -3.397 -6.147 1.00 92.19 209 SER A CA 1
ATOM 1579 C C . SER A 1 209 ? -9.789 -2.571 -5.005 1.00 92.19 209 SER A C 1
ATOM 1581 O O . SER A 1 209 ? -10.984 -2.705 -4.727 1.00 92.19 209 SER A O 1
ATOM 1583 N N . LEU A 1 210 ? -8.961 -1.786 -4.307 1.00 90.44 210 LEU A N 1
ATOM 1584 C CA . LEU A 1 210 ? -9.330 -0.871 -3.222 1.00 90.44 210 LEU A CA 1
ATOM 1585 C C . LEU A 1 210 ? -9.261 0.601 -3.646 1.00 90.44 210 LEU A C 1
ATOM 1587 O O . LEU A 1 210 ? -9.578 1.472 -2.838 1.00 90.44 210 LEU A O 1
ATOM 1591 N N . LEU A 1 211 ? -8.830 0.843 -4.884 1.00 90.19 211 LEU A N 1
ATOM 1592 C CA . LEU A 1 211 ? -8.712 2.126 -5.568 1.00 90.19 211 LEU A CA 1
ATOM 1593 C C . LEU A 1 211 ? -9.673 2.099 -6.775 1.00 90.19 211 LEU A C 1
ATOM 1595 O O . LEU A 1 211 ? -10.105 3.170 -7.250 1.00 90.19 211 LEU A O 1
#

Sequence (211 aa):
MASKTLCVLGDANAGKKTLTWHLVFTCGASLPEIAPIEKSRICDYRGIATLYRQKGRPVSFYGPSAQYTITGDHDYPPHLEQTNHSTEDIPGIADIALWAVDASADDYGARSSQSLASLLSSGKLRVEEQLIIVATKMDLANWSETVFAQVAHSFTKIKLAHFKISIVPVSGLHGDNLVEKSDKAAHLQPAGKIEEGGLAVLGARPLMSLL